Protein AF-A0A2V5XSV5-F1 (afdb_monomer)

Nearest PDB structures (foldseek):
  3u24-assembly1_A  TM=7.192E-01  e=2.918E-02  Shewanella oneidensis MR-1
  5w93-assembly2_B  TM=2.675E-01  e=6.798E-01  Mus musculus
  3t6g-assembly2_D  TM=2.927E-01  e=2.545E+00  Homo sapiens

Sequence (230 aa):
MADRQAGRLQIDGFGFGEGKVELDVNPLWKRDPNFYVAQTLTPVVEALTVPGPYDVARSREILTRIENIPSLLQQGAENLDRPPASFTAVAIQALGNIRPRLHQMAVALLKSTTLKEQELNSAIDRAADALEHFRQKLRDMLPSLSSETALGRDAYIFFLKNVALIPYSPEELLEMGRQEWNRAVAFEAFEKNRNKNVPPLKTADNIDDWIKDTAAKEAQIRNSSVSTTS

Structure (mmCIF, N/CA/C/O backbone):
data_AF-A0A2V5XSV5-F1
#
_entry.id   AF-A0A2V5XSV5-F1
#
loop_
_atom_site.group_PDB
_atom_site.id
_atom_site.type_symbol
_atom_site.label_atom_id
_atom_site.label_alt_id
_atom_site.label_comp_id
_atom_site.label_asym_id
_atom_site.label_entity_id
_atom_site.label_seq_id
_atom_site.pdbx_PDB_ins_code
_atom_site.Cartn_x
_atom_site.Cartn_y
_atom_site.Cartn_z
_atom_site.occupancy
_atom_site.B_iso_or_equiv
_atom_site.auth_seq_id
_atom_site.auth_comp_id
_atom_site.auth_asym_id
_atom_site.auth_atom_id
_atom_site.pdbx_PDB_model_num
ATOM 1 N N . MET A 1 1 ? -29.837 -9.459 -22.167 1.00 30.25 1 MET A N 1
ATOM 2 C CA . MET A 1 1 ? -28.568 -9.788 -22.847 1.00 30.25 1 MET A CA 1
ATOM 3 C C . MET A 1 1 ? -27.551 -8.719 -22.479 1.00 30.25 1 MET A C 1
ATOM 5 O O . MET A 1 1 ? -27.473 -7.701 -23.144 1.00 30.25 1 MET A O 1
ATOM 9 N N . ALA A 1 2 ? -26.869 -8.905 -21.356 1.00 29.75 2 ALA A N 1
ATOM 10 C CA . ALA A 1 2 ? -25.747 -8.084 -20.909 1.00 29.75 2 ALA A CA 1
ATOM 11 C C . ALA A 1 2 ? -24.907 -9.019 -20.034 1.00 29.75 2 ALA A C 1
ATOM 13 O O . ALA A 1 2 ? -24.998 -9.007 -18.812 1.00 29.75 2 ALA A O 1
ATOM 14 N N . ASP A 1 3 ? -24.260 -9.971 -20.703 1.00 29.34 3 ASP A N 1
ATOM 15 C CA . ASP A 1 3 ? -23.468 -11.027 -20.088 1.00 29.34 3 ASP A CA 1
ATOM 16 C C . ASP A 1 3 ? -21.998 -10.801 -20.457 1.00 29.34 3 ASP A C 1
ATOM 18 O O . ASP A 1 3 ? -21.668 -10.630 -21.629 1.00 29.34 3 ASP A O 1
ATOM 22 N N . ARG A 1 4 ? -21.161 -10.801 -19.416 1.00 35.31 4 ARG A N 1
ATOM 23 C CA . ARG A 1 4 ? -19.732 -11.133 -19.400 1.00 35.31 4 ARG A CA 1
ATOM 24 C C . ARG A 1 4 ? -18.804 -10.459 -20.417 1.00 35.31 4 ARG A C 1
ATOM 26 O O . ARG A 1 4 ? -18.491 -11.040 -21.446 1.00 35.31 4 ARG A O 1
ATOM 33 N N . GLN A 1 5 ?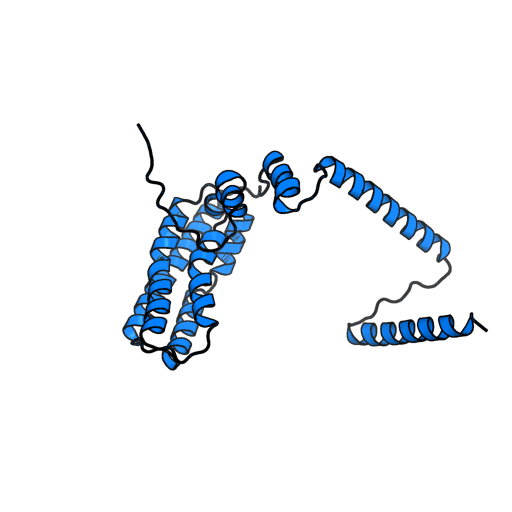 -18.176 -9.365 -19.979 1.00 28.94 5 GLN A N 1
ATOM 34 C CA . GLN A 1 5 ? -16.719 -9.165 -20.089 1.00 28.94 5 GLN A CA 1
ATOM 35 C C . GLN A 1 5 ? -16.207 -8.339 -18.893 1.00 28.94 5 GLN A C 1
ATOM 37 O O . GLN A 1 5 ? -15.681 -7.243 -19.043 1.00 28.94 5 GLN A O 1
ATOM 42 N N . ALA A 1 6 ? -16.369 -8.860 -17.674 1.00 34.12 6 ALA A N 1
ATOM 43 C CA . ALA A 1 6 ? -15.468 -8.471 -16.594 1.00 34.12 6 ALA A CA 1
ATOM 44 C C . ALA A 1 6 ? -14.133 -9.158 -16.901 1.00 34.12 6 ALA A C 1
ATOM 46 O O . ALA A 1 6 ? -14.036 -10.386 -16.826 1.00 34.12 6 ALA A O 1
ATOM 47 N N . GLY A 1 7 ? -13.154 -8.384 -17.371 1.00 30.09 7 GLY A N 1
ATOM 48 C CA . GLY A 1 7 ? -11.808 -8.874 -17.630 1.00 30.09 7 GLY A CA 1
ATOM 49 C C . GLY A 1 7 ? -11.287 -9.594 -16.392 1.00 30.09 7 GLY A C 1
ATOM 50 O O . GLY A 1 7 ? -11.278 -9.032 -15.299 1.00 30.09 7 GLY A O 1
ATOM 51 N N . ARG A 1 8 ? -10.902 -10.863 -16.558 1.00 32.75 8 ARG A N 1
ATOM 52 C CA . ARG A 1 8 ? -10.164 -11.627 -15.551 1.00 32.75 8 ARG A CA 1
ATOM 53 C C . ARG A 1 8 ? -8.846 -10.899 -15.283 1.00 32.75 8 ARG A C 1
ATOM 55 O O . ARG A 1 8 ? -7.856 -11.154 -15.959 1.00 32.75 8 ARG A O 1
ATOM 62 N N . LEU A 1 9 ? -8.834 -10.019 -14.288 1.00 38.34 9 LEU A N 1
ATOM 63 C CA . LEU A 1 9 ? -7.657 -9.850 -13.450 1.00 38.34 9 LEU A CA 1
ATOM 64 C C . LEU A 1 9 ? -7.463 -11.204 -12.779 1.00 38.34 9 LEU A C 1
ATOM 66 O O . LEU A 1 9 ? -8.271 -11.631 -11.954 1.00 38.34 9 LEU A O 1
ATOM 70 N N . GLN A 1 10 ? -6.470 -11.943 -13.250 1.00 31.84 10 GLN A N 1
ATOM 71 C CA . GLN A 1 10 ? -6.063 -13.170 -12.607 1.00 31.84 10 GLN A CA 1
ATOM 72 C C . GLN A 1 10 ? -5.401 -12.770 -11.285 1.00 31.84 10 GLN A C 1
ATOM 74 O O . GLN A 1 10 ? -4.264 -12.309 -11.258 1.00 31.84 10 GLN A O 1
ATOM 79 N N . ILE A 1 11 ? -6.187 -12.837 -10.209 1.00 45.00 11 ILE A N 1
ATOM 80 C CA . ILE A 1 11 ? -5.741 -12.617 -8.833 1.00 45.00 11 ILE A CA 1
ATOM 81 C C . ILE A 1 11 ? -4.974 -13.878 -8.423 1.00 45.00 11 ILE A C 1
ATOM 83 O O . ILE A 1 11 ? -5.513 -14.773 -7.775 1.00 45.00 11 ILE A O 1
ATOM 87 N N . ASP A 1 12 ? -3.738 -14.005 -8.899 1.00 34.91 12 ASP A N 1
ATOM 88 C CA . ASP A 1 12 ? -2.835 -15.068 -8.465 1.00 34.91 12 ASP A CA 1
ATOM 89 C C . ASP A 1 12 ? -2.301 -14.686 -7.076 1.00 34.91 12 ASP A C 1
ATOM 91 O O . ASP A 1 12 ? -1.407 -13.851 -6.961 1.00 34.91 12 ASP A O 1
ATOM 95 N N . GLY A 1 13 ? -2.870 -15.260 -6.007 1.00 34.06 13 GLY A N 1
ATOM 96 C CA . GLY A 1 13 ? -2.270 -15.116 -4.675 1.00 34.06 13 GLY A CA 1
ATOM 97 C C . GLY A 1 13 ? -3.044 -15.596 -3.445 1.00 34.06 13 GLY A C 1
ATOM 98 O O . GLY A 1 13 ? -2.394 -15.926 -2.460 1.00 34.06 13 GLY A O 1
ATOM 99 N N . PHE A 1 14 ? -4.378 -15.675 -3.449 1.00 38.84 14 PHE A N 1
ATOM 100 C CA . PHE A 1 14 ? -5.134 -15.854 -2.194 1.00 38.84 14 PHE A CA 1
ATOM 101 C C . PHE A 1 14 ? -6.141 -17.011 -2.261 1.00 38.84 14 PHE A C 1
ATOM 103 O O . PHE A 1 14 ? -6.715 -17.310 -3.310 1.00 38.84 14 PHE A O 1
ATOM 110 N N . GLY A 1 15 ? -6.274 -17.744 -1.153 1.00 34.78 15 GLY A N 1
ATOM 111 C CA . GLY A 1 15 ? -6.929 -19.050 -1.082 1.00 34.78 15 GLY A CA 1
ATOM 112 C C . GLY A 1 15 ? -8.403 -19.008 -1.492 1.00 34.78 15 GLY A C 1
ATOM 113 O O . GLY A 1 15 ? -9.072 -17.985 -1.390 1.00 34.78 15 GLY A O 1
ATOM 114 N N . PHE A 1 16 ? -8.949 -20.153 -1.917 1.00 36.59 16 PHE A N 1
ATOM 115 C CA . PHE A 1 16 ? -10.296 -20.308 -2.501 1.00 36.59 16 PHE A CA 1
ATOM 116 C C . PHE A 1 16 ? -11.485 -19.729 -1.686 1.00 36.59 16 PHE A C 1
ATOM 118 O O . PHE A 1 16 ? -12.593 -19.646 -2.218 1.00 36.59 16 PHE A O 1
ATOM 125 N N . GLY A 1 17 ? -11.289 -19.323 -0.425 1.00 43.62 17 GLY A N 1
ATOM 126 C CA . GLY A 1 17 ? -12.278 -18.606 0.391 1.00 43.62 17 GLY A CA 1
ATOM 127 C C . GLY A 1 17 ? -12.170 -17.073 0.343 1.00 43.62 17 GLY A C 1
ATOM 128 O O . GLY A 1 17 ? -13.196 -16.400 0.389 1.00 43.62 17 GLY A O 1
ATOM 129 N N . GLU A 1 18 ? -10.965 -16.518 0.198 1.00 49.12 18 GLU A N 1
ATOM 130 C CA . GLU A 1 18 ? -10.681 -15.073 0.273 1.00 49.12 18 GLU A CA 1
ATOM 131 C C . GLU A 1 18 ? -11.193 -14.319 -0.959 1.00 49.12 18 GLU A C 1
ATOM 133 O O . GLU A 1 18 ? -11.756 -13.232 -0.831 1.00 49.12 18 GLU A O 1
ATOM 138 N N . GLY A 1 19 ? -11.138 -14.949 -2.137 1.00 52.50 19 GLY A N 1
ATOM 139 C CA . GLY A 1 19 ? -11.605 -14.341 -3.386 1.00 52.50 19 GLY A CA 1
ATOM 140 C C . GLY A 1 19 ? -13.090 -13.952 -3.386 1.00 52.50 19 GLY A C 1
ATOM 141 O O . GLY A 1 19 ? -13.452 -12.947 -3.984 1.00 52.50 19 GLY A O 1
ATOM 142 N N . LYS A 1 20 ? -13.974 -14.677 -2.680 1.00 55.47 20 LYS A N 1
ATOM 143 C CA . LYS A 1 20 ? -15.387 -14.258 -2.534 1.00 55.47 20 LYS A CA 1
ATOM 144 C C . LYS A 1 20 ? -15.546 -13.073 -1.584 1.00 55.47 20 LYS A C 1
ATOM 146 O O . LYS A 1 20 ? -16.416 -12.232 -1.788 1.00 55.47 20 LYS A O 1
ATOM 151 N N . VAL A 1 21 ? -14.711 -12.997 -0.550 1.00 57.59 21 VAL A N 1
ATOM 152 C CA . VAL A 1 21 ? -14.755 -11.898 0.419 1.00 57.59 21 VAL A CA 1
ATOM 153 C C . VAL A 1 21 ? -14.316 -10.602 -0.248 1.00 57.59 21 VAL A C 1
ATOM 155 O O . VAL A 1 21 ? -15.031 -9.609 -0.160 1.00 57.59 21 VAL A O 1
ATOM 158 N N . GLU A 1 22 ? -13.191 -10.625 -0.959 1.00 59.12 22 GLU A N 1
ATOM 159 C CA . GLU A 1 22 ? -12.632 -9.447 -1.632 1.00 59.12 22 GLU A CA 1
ATOM 160 C C . GLU A 1 22 ? -13.438 -8.983 -2.847 1.00 59.12 22 GLU A C 1
ATOM 162 O O . GLU A 1 22 ? -13.349 -7.817 -3.229 1.00 59.12 22 GLU A O 1
ATOM 167 N N . LEU A 1 23 ? -14.219 -9.866 -3.474 1.00 66.12 23 LEU A N 1
ATOM 168 C CA . LEU A 1 23 ? -15.030 -9.503 -4.637 1.00 66.12 23 LEU A CA 1
ATOM 169 C C . LEU A 1 23 ? -16.445 -9.0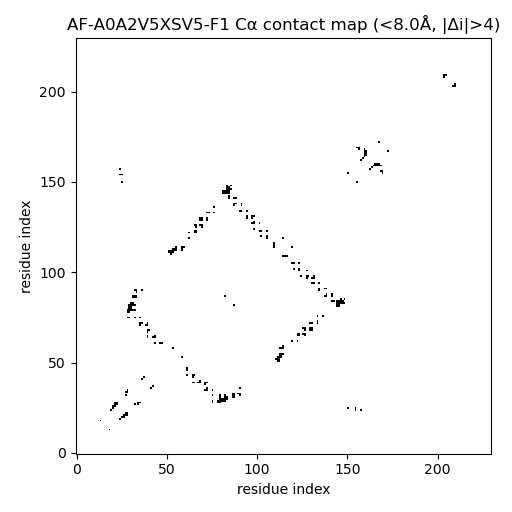59 -4.251 1.00 66.12 23 LEU A C 1
ATOM 171 O O . LEU A 1 23 ? -16.912 -8.052 -4.787 1.00 66.12 23 LEU A O 1
ATOM 175 N N . ASP A 1 24 ? -17.089 -9.753 -3.305 1.00 67.31 24 ASP A N 1
ATOM 176 C CA . ASP A 1 24 ? -18.529 -9.599 -3.053 1.00 67.31 24 ASP A CA 1
ATOM 177 C C . ASP A 1 24 ? -18.865 -8.948 -1.699 1.00 67.31 24 ASP A C 1
ATOM 179 O O . ASP A 1 24 ? -19.901 -8.294 -1.580 1.00 67.31 24 ASP A O 1
ATOM 183 N N . VAL A 1 25 ? -18.017 -9.100 -0.671 1.00 72.19 25 VAL A N 1
ATOM 184 C CA . VAL A 1 25 ? -18.317 -8.645 0.707 1.00 72.19 25 VAL A CA 1
ATOM 185 C C . VAL A 1 25 ? -17.565 -7.363 1.072 1.00 72.19 25 VAL A C 1
ATOM 187 O O . VAL A 1 25 ? -18.128 -6.453 1.678 1.00 72.19 25 VAL A O 1
ATOM 190 N N . ASN A 1 26 ? -16.295 -7.270 0.684 1.00 78.12 26 ASN A N 1
ATOM 191 C CA . ASN A 1 26 ? -15.446 -6.099 0.846 1.00 78.12 26 ASN A CA 1
ATOM 192 C C . ASN A 1 26 ? -14.702 -5.823 -0.471 1.00 78.12 26 ASN A C 1
ATOM 194 O O . ASN A 1 26 ? -13.558 -6.255 -0.614 1.00 78.12 26 ASN A O 1
ATOM 198 N N . PRO A 1 27 ? -15.329 -5.119 -1.433 1.00 85.06 27 PRO A N 1
ATOM 199 C CA . PRO A 1 27 ? -14.740 -4.855 -2.741 1.00 85.06 27 PRO A CA 1
ATOM 200 C C . PRO A 1 27 ? -13.610 -3.821 -2.646 1.00 85.06 27 PRO A C 1
ATOM 202 O O . PRO A 1 27 ? -13.779 -2.658 -3.025 1.00 85.06 27 PRO A O 1
ATOM 205 N N . LEU A 1 28 ? -12.442 -4.238 -2.143 1.00 86.38 28 LEU A N 1
ATOM 206 C CA . LEU A 1 28 ? -11.246 -3.396 -2.007 1.00 86.38 28 LEU A CA 1
ATOM 207 C C . LEU A 1 28 ? -10.846 -2.786 -3.353 1.00 86.38 28 LEU A C 1
ATOM 209 O O . LEU A 1 28 ? -10.525 -1.606 -3.428 1.00 86.38 28 LEU A O 1
ATOM 213 N N . TRP A 1 29 ? -10.998 -3.542 -4.438 1.00 90.31 29 TRP A N 1
ATOM 214 C CA . TRP A 1 29 ? -10.767 -3.075 -5.803 1.00 90.31 29 TRP A CA 1
ATOM 215 C C . TRP A 1 29 ? -11.660 -1.888 -6.224 1.00 90.31 29 TRP A C 1
ATOM 217 O O . TRP A 1 29 ? -11.303 -1.161 -7.147 1.00 90.31 29 TRP A O 1
ATOM 227 N N . LYS A 1 30 ? -12.802 -1.644 -5.566 1.00 93.00 30 LYS A N 1
ATOM 228 C CA . LYS A 1 30 ? -13.615 -0.428 -5.767 1.00 93.00 30 LYS A CA 1
ATOM 229 C C . LYS A 1 30 ? -13.348 0.653 -4.729 1.00 93.00 30 LYS A C 1
ATOM 231 O O . LYS A 1 30 ? -13.520 1.835 -5.015 1.00 93.00 30 LYS A O 1
ATOM 236 N N . ARG A 1 31 ? -13.020 0.254 -3.499 1.00 92.81 31 ARG A N 1
ATOM 237 C CA . ARG A 1 31 ? -13.076 1.134 -2.322 1.00 92.81 31 ARG A CA 1
ATOM 238 C C . ARG A 1 31 ? -11.717 1.564 -1.797 1.00 92.81 31 ARG A C 1
ATOM 240 O O . ARG A 1 31 ? -11.663 2.536 -1.054 1.00 92.81 31 ARG A O 1
ATOM 247 N N . ASP A 1 32 ? -10.642 0.874 -2.150 1.00 94.75 32 ASP A N 1
ATOM 248 C CA . ASP A 1 32 ? -9.312 1.143 -1.621 1.00 94.75 32 ASP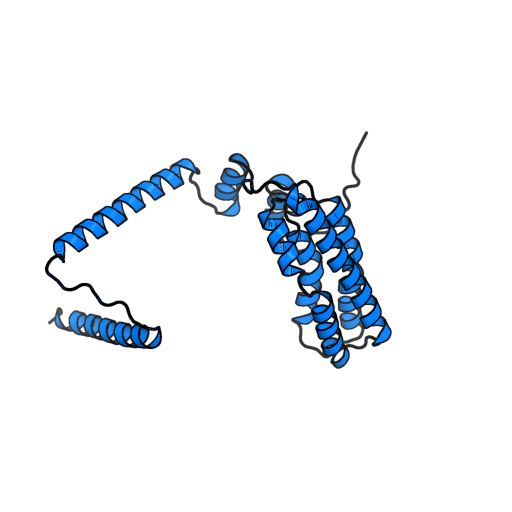 A CA 1
ATOM 249 C C . ASP A 1 32 ? -8.305 1.391 -2.754 1.00 94.75 32 ASP A C 1
ATOM 251 O O . ASP A 1 32 ? -7.855 0.454 -3.414 1.00 94.75 32 ASP A O 1
ATOM 255 N N . PRO A 1 33 ? -7.888 2.649 -2.980 1.00 96.75 33 PRO A N 1
ATOM 256 C CA . PRO A 1 33 ? -6.850 2.962 -3.955 1.00 96.75 33 PRO A CA 1
ATOM 257 C C . PRO A 1 33 ? -5.504 2.281 -3.670 1.00 96.75 33 PRO A C 1
ATOM 259 O O . PRO A 1 33 ? -4.730 2.067 -4.605 1.00 96.75 33 PRO A O 1
ATOM 262 N N . ASN A 1 34 ? -5.220 1.909 -2.414 1.00 95.62 34 ASN A N 1
ATOM 263 C CA . ASN A 1 34 ? -4.000 1.181 -2.057 1.00 95.62 34 ASN A CA 1
ATOM 264 C C . ASN A 1 34 ? -3.965 -0.216 -2.679 1.00 95.62 34 ASN A C 1
ATOM 266 O O . ASN A 1 34 ? -2.872 -0.720 -2.929 1.00 95.62 34 ASN A O 1
ATOM 270 N N . PHE A 1 35 ? -5.123 -0.801 -3.008 1.00 95.25 35 PHE A N 1
ATOM 271 C CA . PHE A 1 35 ? -5.192 -2.053 -3.756 1.00 95.25 35 PHE A CA 1
ATOM 272 C C . PHE A 1 35 ? -4.389 -1.946 -5.059 1.00 95.25 35 PHE A C 1
ATOM 274 O O . PHE A 1 35 ? -3.489 -2.744 -5.294 1.00 95.25 35 PHE A O 1
ATOM 281 N N . TYR A 1 36 ? -4.613 -0.905 -5.866 1.00 96.50 36 TYR A N 1
ATOM 282 C CA . TYR A 1 36 ? -3.903 -0.725 -7.141 1.00 96.50 36 TYR A CA 1
ATOM 283 C C . TYR A 1 36 ? -2.438 -0.316 -6.973 1.00 96.50 36 TYR A C 1
ATOM 285 O O . TYR A 1 36 ? -1.595 -0.686 -7.792 1.00 96.50 36 TYR A O 1
ATOM 293 N N . VAL A 1 37 ? -2.098 0.398 -5.896 1.00 96.31 37 VAL A N 1
ATOM 294 C CA . VAL A 1 37 ? -0.691 0.660 -5.546 1.00 96.31 37 VAL A CA 1
ATOM 295 C C . VAL A 1 37 ? 0.030 -0.654 -5.222 1.00 96.31 37 VAL A C 1
ATOM 297 O O . VAL A 1 37 ? 1.148 -0.873 -5.685 1.00 96.31 37 VAL A O 1
ATOM 300 N N . ALA A 1 38 ? -0.620 -1.565 -4.495 1.00 95.12 38 ALA A N 1
ATOM 301 C CA . ALA A 1 38 ? -0.070 -2.882 -4.191 1.00 95.12 38 ALA A CA 1
ATOM 302 C C . ALA A 1 38 ? 0.030 -3.763 -5.447 1.00 95.12 38 ALA A C 1
ATOM 304 O O . ALA A 1 38 ? 1.098 -4.303 -5.716 1.00 95.12 38 ALA A O 1
ATOM 305 N N . GLN A 1 39 ? -1.020 -3.834 -6.275 1.00 93.75 39 GLN A N 1
ATOM 306 C CA . GLN A 1 39 ? -1.014 -4.626 -7.517 1.00 93.75 39 GLN A CA 1
ATOM 307 C C . GLN A 1 39 ? 0.058 -4.176 -8.525 1.00 93.75 39 GLN A C 1
ATOM 309 O O . GLN A 1 39 ? 0.428 -4.938 -9.413 1.00 93.75 39 GLN A O 1
ATOM 314 N N . THR A 1 40 ? 0.574 -2.951 -8.401 1.00 96.44 40 THR A N 1
ATOM 315 C CA . THR A 1 40 ? 1.632 -2.424 -9.274 1.00 96.44 40 THR A CA 1
ATOM 316 C C . THR A 1 40 ? 3.026 -2.601 -8.687 1.00 96.44 40 THR A C 1
ATOM 318 O O . THR A 1 40 ? 3.910 -3.141 -9.350 1.00 96.44 40 THR A O 1
ATOM 321 N N . LEU A 1 41 ? 3.248 -2.157 -7.449 1.00 95.69 41 LEU A N 1
ATOM 322 C CA . LEU A 1 41 ? 4.590 -2.103 -6.866 1.00 95.69 41 LEU A CA 1
ATOM 323 C C . LEU A 1 41 ? 5.002 -3.406 -6.175 1.00 95.69 41 LEU A C 1
ATOM 325 O O . LEU A 1 41 ? 6.180 -3.760 -6.235 1.00 95.69 41 LEU A O 1
ATOM 329 N N . THR A 1 42 ? 4.069 -4.140 -5.560 1.00 95.38 42 THR A N 1
ATOM 330 C CA . THR A 1 42 ? 4.386 -5.394 -4.858 1.00 95.38 42 THR A CA 1
ATOM 331 C C . THR A 1 42 ? 5.000 -6.434 -5.796 1.00 95.38 42 THR A C 1
ATOM 333 O O . THR A 1 42 ? 6.074 -6.929 -5.460 1.00 95.38 42 THR A O 1
ATOM 336 N N . PRO A 1 43 ? 4.462 -6.692 -7.009 1.00 96.06 43 PRO A N 1
ATOM 337 C CA . PRO A 1 43 ? 5.100 -7.627 -7.933 1.00 96.06 43 PRO A CA 1
ATOM 338 C C . PRO A 1 43 ? 6.535 -7.231 -8.296 1.00 96.06 43 PRO A C 1
ATOM 340 O O . PRO A 1 43 ? 7.389 -8.103 -8.462 1.00 96.06 43 PRO A O 1
ATOM 343 N N . VAL A 1 44 ? 6.830 -5.934 -8.429 1.00 96.19 44 VAL A N 1
ATOM 344 C CA . VAL A 1 44 ? 8.197 -5.468 -8.708 1.00 96.19 44 VAL A CA 1
ATOM 345 C C . VAL A 1 44 ? 9.103 -5.740 -7.508 1.00 96.19 44 VAL A C 1
ATOM 347 O O . VAL A 1 44 ? 10.187 -6.288 -7.681 1.00 96.19 44 VAL A O 1
ATOM 350 N N . VAL A 1 45 ? 8.655 -5.415 -6.292 1.00 94.31 45 VAL A N 1
ATOM 351 C CA . VAL A 1 45 ? 9.418 -5.654 -5.056 1.00 94.31 45 VAL A CA 1
ATOM 352 C C . VAL A 1 45 ? 9.681 -7.143 -4.844 1.00 94.31 45 VAL A C 1
ATOM 354 O O . VAL A 1 45 ? 10.817 -7.521 -4.575 1.00 94.31 45 VAL A O 1
ATOM 357 N N . GLU A 1 46 ? 8.671 -7.993 -5.018 1.00 94.88 46 GLU A N 1
ATOM 358 C CA . GLU A 1 46 ? 8.798 -9.447 -4.895 1.00 94.88 46 GLU A CA 1
ATOM 359 C C . GLU A 1 46 ? 9.843 -10.011 -5.857 1.00 94.88 46 GLU A C 1
ATOM 361 O O . GLU A 1 46 ? 10.695 -10.797 -5.443 1.00 94.88 46 GLU A O 1
ATOM 366 N N . ALA A 1 47 ? 9.849 -9.557 -7.115 1.00 94.12 47 ALA A N 1
ATOM 367 C CA . ALA A 1 47 ? 10.844 -9.987 -8.097 1.00 94.12 47 ALA A CA 1
ATOM 368 C C . ALA A 1 47 ? 12.282 -9.604 -7.694 1.00 94.12 47 ALA A C 1
ATOM 370 O O . ALA A 1 47 ? 13.230 -10.291 -8.072 1.00 94.12 47 ALA A O 1
ATOM 371 N N . LEU A 1 48 ? 12.444 -8.543 -6.896 1.00 93.88 48 LEU A N 1
ATOM 372 C CA . LEU A 1 48 ? 13.730 -8.070 -6.378 1.00 93.88 48 LEU A CA 1
ATOM 373 C C . LEU A 1 48 ? 14.139 -8.716 -5.042 1.00 93.88 48 LEU A C 1
ATOM 375 O O . LEU A 1 48 ? 15.245 -8.459 -4.567 1.00 93.88 48 LEU A O 1
ATOM 379 N N . THR A 1 49 ? 13.290 -9.550 -4.427 1.00 93.00 49 THR A N 1
ATOM 380 C CA . THR A 1 49 ? 13.658 -10.293 -3.202 1.00 93.00 49 THR A CA 1
ATOM 381 C C . THR A 1 49 ? 14.639 -11.428 -3.476 1.00 93.00 49 THR A C 1
ATOM 383 O O . THR A 1 49 ? 15.396 -11.823 -2.588 1.00 93.00 49 THR A O 1
ATOM 386 N N . VAL A 1 50 ? 14.664 -11.943 -4.708 1.00 90.50 50 VAL A N 1
ATOM 387 C CA . VAL A 1 50 ? 15.664 -12.925 -5.120 1.00 90.50 50 VAL A CA 1
ATOM 388 C C . VAL A 1 50 ? 16.955 -12.178 -5.452 1.00 90.50 50 VAL A C 1
ATOM 390 O O . VAL A 1 50 ? 16.913 -11.275 -6.280 1.00 90.50 50 VAL A O 1
ATOM 393 N N . PRO A 1 51 ? 18.109 -12.516 -4.853 1.00 89.81 51 PRO A N 1
ATOM 394 C CA . PRO A 1 51 ? 19.341 -11.776 -5.097 1.00 89.81 51 PRO A CA 1
ATOM 395 C C . PRO A 1 51 ? 19.823 -11.943 -6.545 1.00 89.81 51 PRO A C 1
ATOM 397 O O . PRO A 1 51 ? 19.743 -13.030 -7.122 1.00 89.81 51 PRO A O 1
ATOM 400 N N . GLY A 1 52 ? 20.339 -10.854 -7.119 1.00 89.25 52 GLY A N 1
ATOM 401 C CA . GLY A 1 52 ? 21.026 -10.866 -8.411 1.00 89.25 52 GLY A CA 1
ATOM 402 C C . GLY A 1 52 ? 22.459 -11.427 -8.331 1.00 89.25 52 GLY A C 1
ATOM 403 O O . GLY A 1 52 ? 22.926 -11.789 -7.248 1.00 89.25 52 GLY A O 1
ATOM 404 N N . PRO A 1 53 ? 23.198 -11.455 -9.456 1.00 95.00 53 PRO A N 1
ATOM 405 C CA . PRO A 1 53 ? 22.816 -10.920 -10.764 1.00 95.00 53 PRO A CA 1
ATOM 406 C C . PRO A 1 53 ? 21.720 -11.744 -11.452 1.00 95.00 53 PRO A C 1
ATOM 408 O O . PRO A 1 53 ? 21.590 -12.948 -11.247 1.00 95.00 53 PRO A O 1
ATOM 411 N N . TYR A 1 54 ? 20.920 -11.068 -12.265 1.00 97.25 54 TYR A N 1
ATOM 412 C CA . TYR A 1 54 ? 19.787 -11.616 -12.992 1.00 97.25 54 TYR A CA 1
ATOM 413 C C . TYR A 1 54 ? 20.198 -12.035 -14.400 1.00 97.25 54 TYR A C 1
ATOM 415 O O . TYR A 1 54 ? 20.953 -11.334 -15.074 1.00 97.25 54 TYR A O 1
ATOM 423 N N . ASP A 1 55 ? 19.684 -13.180 -14.843 1.00 97.06 55 ASP A N 1
ATOM 424 C CA . ASP A 1 55 ? 19.780 -13.601 -16.235 1.00 97.06 55 ASP A CA 1
ATOM 425 C C . ASP A 1 55 ? 18.764 -12.857 -17.119 1.00 97.06 55 ASP A C 1
ATOM 427 O O . ASP A 1 55 ? 17.912 -12.102 -16.644 1.00 97.06 55 ASP A O 1
ATOM 431 N N . VAL A 1 56 ? 18.834 -13.098 -18.430 1.00 97.56 56 VAL A N 1
ATOM 432 C CA . VAL A 1 56 ? 17.965 -12.447 -19.422 1.00 97.56 56 VAL A CA 1
ATOM 433 C C . VAL A 1 56 ? 16.480 -12.681 -19.136 1.00 97.56 56 VAL A C 1
ATOM 435 O O . VAL A 1 56 ? 15.668 -11.776 -19.334 1.00 97.56 56 VAL A O 1
ATOM 438 N N . ALA A 1 57 ? 16.111 -13.880 -18.675 1.00 97.12 57 ALA A N 1
ATOM 439 C CA . ALA A 1 57 ? 14.719 -14.228 -18.423 1.00 97.12 57 ALA A CA 1
ATOM 440 C C . ALA A 1 57 ? 14.160 -13.419 -17.247 1.00 97.12 57 ALA A C 1
ATOM 442 O O . ALA A 1 57 ? 13.121 -12.771 -17.387 1.00 97.12 57 ALA A O 1
ATOM 443 N N . ARG A 1 58 ? 14.883 -13.376 -16.124 1.00 96.94 58 ARG A N 1
ATOM 444 C CA . ARG A 1 58 ? 14.463 -12.633 -14.932 1.00 96.94 58 ARG A CA 1
ATOM 445 C C . ARG A 1 58 ? 14.537 -11.121 -15.127 1.00 96.94 58 ARG A C 1
ATOM 447 O O . ARG A 1 58 ? 13.636 -10.403 -14.702 1.00 96.94 58 ARG A O 1
ATOM 454 N N . SER A 1 59 ? 15.557 -10.630 -15.827 1.00 97.94 59 SER A N 1
ATOM 455 C CA . SER A 1 59 ? 15.643 -9.227 -16.241 1.00 97.94 59 SER A CA 1
ATOM 456 C C . SER A 1 59 ? 14.417 -8.794 -17.048 1.00 97.94 59 SER A C 1
ATOM 458 O O . SER A 1 59 ? 13.841 -7.738 -16.783 1.00 97.94 59 SER A O 1
ATOM 460 N N . ARG A 1 60 ? 13.973 -9.630 -17.995 1.00 97.88 60 ARG A N 1
ATOM 461 C CA . ARG A 1 60 ? 12.771 -9.373 -18.794 1.00 97.88 60 ARG A CA 1
ATOM 462 C C . ARG A 1 60 ? 11.485 -9.469 -17.976 1.00 97.88 60 ARG A C 1
ATOM 464 O O . ARG A 1 60 ? 10.564 -8.690 -18.213 1.00 97.88 60 ARG A O 1
ATOM 471 N N . GLU A 1 61 ? 11.411 -10.390 -17.021 1.00 97.44 61 GLU A N 1
ATOM 472 C CA . GLU A 1 61 ? 10.271 -10.502 -16.107 1.00 97.44 61 GLU A CA 1
ATOM 473 C C . GLU A 1 61 ? 10.095 -9.225 -15.272 1.00 97.44 61 GLU A C 1
ATOM 475 O O . GLU A 1 61 ? 9.003 -8.658 -15.244 1.00 97.44 61 GLU A O 1
ATOM 480 N N . ILE A 1 62 ? 11.174 -8.725 -14.658 1.00 98.06 62 ILE A N 1
ATOM 481 C CA . ILE A 1 62 ? 11.158 -7.472 -13.887 1.00 98.06 62 ILE A CA 1
ATOM 482 C C . ILE A 1 62 ? 10.712 -6.304 -14.775 1.00 98.06 62 ILE A C 1
ATOM 484 O O . ILE A 1 62 ? 9.839 -5.533 -14.374 1.00 98.06 62 ILE A O 1
ATOM 488 N N . LEU A 1 63 ? 11.263 -6.196 -15.991 1.00 98.50 63 LEU A N 1
ATOM 489 C CA . LEU A 1 63 ? 10.857 -5.164 -16.948 1.00 98.50 63 LEU A CA 1
ATOM 490 C C . LEU A 1 63 ? 9.360 -5.254 -17.269 1.00 98.50 63 LEU A C 1
ATOM 492 O O . LEU A 1 63 ? 8.662 -4.251 -17.185 1.00 98.50 63 LEU A O 1
ATOM 496 N N . THR A 1 64 ? 8.854 -6.456 -17.548 1.00 98.31 64 THR A N 1
ATOM 497 C CA . THR A 1 64 ? 7.433 -6.685 -17.862 1.00 98.31 64 THR A CA 1
ATOM 498 C C . THR A 1 64 ? 6.528 -6.239 -16.710 1.00 98.31 64 THR A C 1
ATOM 500 O O . THR A 1 64 ? 5.505 -5.594 -16.936 1.00 98.31 64 THR A O 1
ATOM 503 N N . ARG A 1 65 ? 6.909 -6.525 -15.456 1.00 98.31 65 ARG A N 1
ATOM 504 C CA . ARG A 1 65 ? 6.160 -6.074 -14.271 1.00 98.31 65 ARG A CA 1
ATOM 505 C C . ARG A 1 65 ? 6.111 -4.542 -14.182 1.00 98.31 65 ARG A C 1
ATOM 507 O O . ARG A 1 65 ? 5.043 -3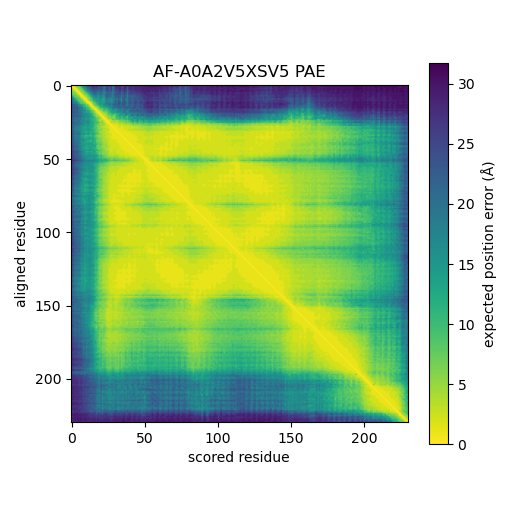.996 -13.923 1.00 98.31 65 ARG A O 1
ATOM 514 N N . ILE A 1 66 ? 7.224 -3.853 -14.456 1.00 98.62 66 ILE A N 1
ATOM 515 C CA . ILE A 1 66 ? 7.284 -2.378 -14.499 1.00 98.62 66 ILE A CA 1
ATOM 516 C C . ILE A 1 66 ? 6.410 -1.829 -15.637 1.00 98.62 66 ILE A C 1
ATOM 518 O O . ILE A 1 66 ? 5.649 -0.884 -15.438 1.00 98.62 66 ILE A O 1
ATOM 522 N N . GLU A 1 67 ? 6.480 -2.433 -16.822 1.00 98.38 67 GLU A N 1
ATOM 523 C CA . GLU A 1 67 ? 5.719 -1.999 -17.998 1.00 98.38 67 GLU A CA 1
ATOM 524 C C . GLU A 1 67 ? 4.206 -2.200 -17.858 1.00 98.38 67 GLU A C 1
ATOM 526 O O . GLU A 1 67 ? 3.439 -1.483 -18.499 1.00 98.38 67 GLU A O 1
ATOM 531 N N . ASN A 1 68 ? 3.761 -3.106 -16.984 1.00 97.94 68 ASN A N 1
ATOM 532 C CA . ASN A 1 68 ? 2.342 -3.316 -16.700 1.00 97.94 68 ASN A CA 1
ATOM 533 C C . ASN A 1 68 ? 1.730 -2.236 -15.791 1.00 97.94 68 ASN A C 1
ATOM 535 O O . ASN A 1 68 ? 0.506 -2.060 -15.811 1.00 97.94 68 ASN A O 1
ATOM 539 N N . ILE A 1 69 ? 2.550 -1.488 -15.034 1.00 98.62 69 ILE A N 1
ATOM 540 C CA . ILE A 1 69 ? 2.094 -0.488 -14.050 1.00 98.62 69 ILE A CA 1
ATOM 541 C C . ILE A 1 69 ? 1.069 0.498 -14.640 1.00 98.62 69 ILE A C 1
ATOM 543 O O . ILE A 1 69 ? 0.003 0.652 -14.039 1.00 98.62 69 ILE A O 1
ATOM 547 N N . PRO A 1 70 ? 1.304 1.132 -15.809 1.00 98.62 70 PRO A N 1
ATOM 548 C CA . PRO A 1 70 ? 0.356 2.095 -16.364 1.00 98.62 70 PRO A CA 1
ATOM 549 C C . PRO A 1 70 ? -1.033 1.508 -16.625 1.00 98.62 70 PRO A C 1
ATOM 551 O O . PRO A 1 70 ? -2.037 2.126 -16.279 1.00 98.62 70 PRO A O 1
ATOM 554 N N . SER A 1 71 ? -1.100 0.295 -17.182 1.00 97.69 71 SER A N 1
ATOM 555 C CA . SER A 1 71 ? -2.378 -0.343 -17.518 1.00 97.69 71 SER A CA 1
ATOM 556 C C . SER A 1 71 ? -3.195 -0.714 -16.274 1.00 97.69 71 SER A C 1
ATOM 558 O O . SER A 1 71 ? -4.415 -0.554 -16.264 1.00 97.69 71 SER A O 1
ATOM 560 N N . LEU A 1 72 ? -2.526 -1.145 -15.199 1.00 96.69 72 LEU A N 1
ATOM 561 C CA . LEU A 1 72 ? -3.165 -1.476 -13.925 1.00 96.69 72 LEU A CA 1
ATOM 562 C C . LEU A 1 72 ? -3.707 -0.229 -13.222 1.00 96.69 72 LEU A C 1
ATOM 564 O O . LEU A 1 72 ? -4.803 -0.262 -12.665 1.00 96.69 72 LEU A O 1
ATOM 568 N N . LEU A 1 73 ? -2.979 0.890 -13.272 1.00 98.00 73 LEU A N 1
ATOM 569 C CA . LEU A 1 73 ? -3.448 2.150 -12.690 1.00 98.00 73 LEU A CA 1
ATOM 570 C C . LEU A 1 73 ? -4.587 2.772 -13.488 1.00 98.00 73 LEU A C 1
ATOM 572 O O . LEU A 1 73 ? -5.471 3.380 -12.889 1.00 98.00 73 LEU A O 1
ATOM 576 N N . GLN A 1 74 ? -4.600 2.598 -14.811 1.00 96.44 74 GLN A N 1
ATOM 577 C CA . GLN A 1 74 ? -5.742 2.991 -15.629 1.00 96.44 74 GLN A CA 1
ATOM 578 C C . GLN A 1 74 ? -7.002 2.229 -15.198 1.00 96.44 74 GLN A C 1
ATOM 580 O O . GLN A 1 74 ? -8.013 2.854 -14.886 1.00 96.44 74 GLN A O 1
ATOM 585 N N . GLN A 1 75 ? -6.916 0.900 -15.087 1.00 93.94 75 GLN A N 1
ATOM 586 C CA . GLN A 1 75 ? -8.024 0.077 -14.590 1.00 93.94 75 GLN A CA 1
ATOM 587 C C . GLN A 1 75 ? -8.442 0.500 -13.180 1.00 93.94 75 GLN A C 1
ATOM 589 O O . GLN A 1 75 ? -9.627 0.647 -12.900 1.00 93.94 75 GLN A O 1
ATOM 594 N N . GLY A 1 76 ? -7.479 0.771 -12.297 1.00 94.25 76 GLY A N 1
ATOM 595 C CA . GLY A 1 76 ? -7.777 1.252 -10.953 1.00 94.25 76 GLY A CA 1
ATOM 596 C C . GLY A 1 76 ? -8.515 2.577 -10.937 1.00 94.25 76 GLY A C 1
ATOM 597 O O . GLY A 1 76 ? -9.498 2.743 -10.222 1.00 94.25 76 GLY A O 1
ATOM 598 N N . ALA A 1 77 ? -8.101 3.508 -11.787 1.00 94.31 77 ALA A N 1
ATOM 599 C CA . ALA A 1 77 ? -8.760 4.789 -11.934 1.00 94.31 77 ALA A CA 1
ATOM 600 C C . ALA A 1 77 ? -10.211 4.656 -12.440 1.00 94.31 77 ALA A C 1
ATOM 602 O O . ALA A 1 77 ? -11.017 5.533 -12.129 1.00 94.31 77 ALA A O 1
ATOM 603 N N . GLU A 1 78 ? -10.528 3.628 -13.226 1.00 95.12 78 GLU A N 1
ATOM 604 C CA . GLU A 1 78 ? -11.870 3.343 -13.759 1.00 95.12 78 GLU A CA 1
ATOM 605 C C . GLU A 1 78 ? -12.747 2.567 -12.763 1.00 95.12 78 GLU A C 1
ATOM 607 O O . GLU A 1 78 ? -13.951 2.797 -12.684 1.00 95.12 78 GLU A O 1
ATOM 612 N N . ASN A 1 79 ? -12.141 1.681 -11.975 1.00 94.69 79 ASN A N 1
ATOM 613 C CA . ASN A 1 79 ? -12.838 0.802 -11.040 1.00 94.69 79 ASN A CA 1
ATOM 614 C C . ASN A 1 79 ? -13.186 1.460 -9.699 1.00 94.69 79 ASN A C 1
ATOM 616 O O . ASN A 1 79 ? -14.121 1.013 -9.030 1.00 94.69 79 ASN A O 1
ATOM 620 N N . LEU A 1 80 ? -12.415 2.467 -9.273 1.00 95.31 80 LEU A N 1
ATOM 621 C CA . LEU A 1 80 ? -12.641 3.143 -7.998 1.00 95.31 80 LEU A CA 1
ATOM 622 C C . LEU A 1 80 ? -14.005 3.846 -7.980 1.00 95.31 80 LEU A C 1
ATOM 624 O O . LEU A 1 80 ? -14.274 4.739 -8.782 1.00 95.31 80 LEU A O 1
ATOM 628 N N . ASP A 1 81 ? -14.830 3.487 -7.000 1.00 92.81 81 ASP A N 1
ATOM 629 C CA . ASP A 1 81 ? -16.171 4.026 -6.797 1.00 92.81 81 ASP A CA 1
ATOM 630 C C . ASP A 1 81 ? -16.300 4.558 -5.367 1.00 92.81 81 ASP A C 1
ATOM 632 O O . ASP A 1 81 ? -16.450 3.803 -4.403 1.00 92.81 81 ASP A O 1
ATOM 636 N N . ARG A 1 82 ? -16.198 5.887 -5.244 1.00 89.38 82 ARG A N 1
ATOM 637 C CA . ARG A 1 82 ? -16.329 6.648 -3.987 1.00 89.38 82 ARG A CA 1
ATOM 638 C C . ARG A 1 82 ? -15.539 6.026 -2.818 1.00 89.38 82 ARG A C 1
ATOM 640 O O . ARG A 1 82 ? -16.136 5.705 -1.784 1.00 89.38 82 ARG A O 1
ATOM 647 N N . PRO A 1 83 ? -14.208 5.862 -2.952 1.00 94.62 83 PRO A N 1
ATOM 648 C CA . PRO A 1 83 ? -13.381 5.313 -1.882 1.00 94.62 83 PRO A CA 1
ATOM 649 C C . PRO A 1 83 ? -13.457 6.179 -0.608 1.00 94.62 83 PRO A C 1
ATOM 651 O O . PRO A 1 83 ? -13.630 7.397 -0.714 1.00 94.62 83 PRO A O 1
ATOM 654 N N . PRO A 1 84 ? -13.320 5.610 0.604 1.00 95.75 84 PRO A N 1
ATOM 655 C CA . PRO A 1 84 ? -13.234 6.403 1.826 1.00 95.75 84 PRO A CA 1
ATOM 656 C C . PRO A 1 84 ? -12.045 7.371 1.802 1.00 95.75 84 PRO A C 1
ATOM 658 O O . PRO A 1 84 ? -10.943 7.026 1.369 1.00 95.75 84 PRO A O 1
ATOM 661 N N . ALA A 1 85 ? -12.247 8.582 2.325 1.00 96.75 85 ALA A N 1
ATOM 662 C CA . ALA A 1 85 ? -11.248 9.649 2.324 1.00 96.75 85 ALA A CA 1
ATOM 663 C C . ALA A 1 85 ? -9.941 9.241 3.024 1.00 96.75 85 ALA A C 1
ATOM 665 O O . ALA A 1 85 ? -8.859 9.617 2.575 1.00 96.75 85 ALA A O 1
ATOM 666 N N . SER A 1 86 ? -10.023 8.441 4.092 1.00 96.12 86 SER A N 1
ATOM 667 C CA . SER A 1 86 ? -8.857 7.945 4.833 1.00 96.12 86 SER A CA 1
ATOM 668 C C . SER A 1 86 ? -7.969 7.029 3.985 1.00 96.12 86 SER A C 1
ATOM 670 O O . SER A 1 86 ? -6.754 7.213 3.964 1.00 96.12 86 SER A O 1
ATOM 672 N N . PHE A 1 87 ? -8.552 6.091 3.233 1.00 95.75 87 PHE A N 1
ATOM 673 C CA . PHE A 1 87 ? -7.800 5.173 2.367 1.00 95.75 87 PHE A CA 1
ATOM 674 C C . PHE A 1 87 ? -7.149 5.925 1.207 1.00 95.75 87 PHE A C 1
ATOM 676 O O . PHE A 1 87 ? -5.960 5.747 0.926 1.00 95.75 87 PHE A O 1
ATOM 683 N N . THR A 1 88 ? -7.897 6.848 0.599 1.00 97.69 88 THR A N 1
ATOM 684 C CA . THR A 1 88 ? -7.393 7.743 -0.447 1.00 97.69 88 THR A CA 1
ATOM 685 C C . THR A 1 88 ? -6.235 8.607 0.053 1.00 97.69 88 THR A C 1
ATOM 687 O O . THR A 1 88 ? -5.222 8.732 -0.635 1.00 97.69 88 THR A O 1
ATOM 690 N N . ALA A 1 89 ? -6.332 9.167 1.263 1.00 97.94 89 ALA A N 1
ATOM 691 C CA . ALA A 1 89 ? -5.265 9.970 1.856 1.00 97.94 89 ALA A CA 1
ATOM 692 C C . ALA A 1 89 ? -3.973 9.161 2.067 1.00 97.94 89 ALA A C 1
ATOM 694 O O . ALA A 1 89 ? -2.891 9.640 1.717 1.00 97.94 89 ALA A O 1
ATOM 695 N N . VAL A 1 90 ? -4.083 7.923 2.564 1.00 97.50 90 VAL A N 1
ATOM 696 C CA . VAL A 1 90 ? -2.934 7.015 2.729 1.00 97.50 90 VAL A CA 1
ATOM 697 C C . VAL A 1 90 ? -2.279 6.709 1.381 1.00 97.50 90 VAL A C 1
ATOM 699 O O . VAL A 1 90 ? -1.061 6.840 1.260 1.00 97.50 90 VAL A O 1
ATOM 702 N N . ALA A 1 91 ? -3.062 6.411 0.340 1.00 97.75 91 ALA A N 1
ATOM 703 C CA . ALA A 1 91 ? -2.526 6.155 -0.998 1.00 97.75 91 ALA A CA 1
ATOM 704 C C . ALA A 1 91 ? -1.799 7.385 -1.577 1.00 97.75 91 ALA A C 1
ATOM 706 O O . ALA A 1 91 ? -0.697 7.275 -2.121 1.00 97.75 91 ALA A O 1
ATOM 707 N N . ILE A 1 92 ? -2.360 8.590 -1.404 1.00 98.50 92 ILE A N 1
ATOM 708 C CA . ILE A 1 92 ? -1.716 9.848 -1.823 1.00 98.50 92 ILE A CA 1
ATOM 709 C C . ILE A 1 92 ? -0.378 10.060 -1.105 1.00 98.50 92 ILE A C 1
ATOM 711 O O . ILE A 1 92 ? 0.573 10.575 -1.710 1.00 98.50 92 ILE A O 1
ATOM 715 N N . GLN A 1 93 ? -0.304 9.713 0.182 1.00 98.00 93 GLN A N 1
ATOM 716 C CA . GLN A 1 93 ? 0.924 9.805 0.967 1.00 98.00 93 GLN A CA 1
ATOM 717 C C . GLN A 1 93 ? 1.954 8.764 0.514 1.00 98.00 93 GLN A C 1
ATOM 719 O O . GLN A 1 93 ? 3.115 9.121 0.311 1.00 98.00 93 GLN A O 1
ATOM 724 N N . ALA A 1 94 ? 1.533 7.514 0.299 1.00 95.56 94 ALA A N 1
ATOM 725 C CA . ALA A 1 94 ? 2.390 6.417 -0.150 1.00 95.56 94 ALA A CA 1
ATOM 726 C C . ALA A 1 94 ? 3.060 6.714 -1.503 1.00 95.56 94 ALA A C 1
ATOM 728 O O . ALA A 1 94 ? 4.247 6.445 -1.682 1.00 95.56 94 ALA A O 1
ATOM 729 N N . LEU A 1 95 ? 2.332 7.362 -2.419 1.00 98.06 95 LEU A N 1
ATOM 730 C CA . LEU A 1 95 ? 2.831 7.804 -3.729 1.00 98.06 95 LEU A CA 1
ATOM 731 C C . LEU A 1 95 ? 3.664 9.104 -3.668 1.00 98.06 95 LEU A C 1
ATOM 733 O O . LEU A 1 95 ? 4.059 9.665 -4.693 1.00 98.06 95 LEU A O 1
ATOM 737 N N . GLY A 1 96 ? 3.946 9.619 -2.468 1.00 96.88 96 GLY A N 1
ATOM 738 C CA . GLY A 1 96 ? 4.872 10.725 -2.247 1.00 96.88 96 GLY A CA 1
ATOM 739 C C . GLY A 1 96 ? 6.286 10.419 -2.735 1.00 96.88 96 GLY A C 1
ATOM 740 O O . GLY A 1 96 ? 6.886 9.431 -2.322 1.00 96.88 96 GLY A O 1
ATOM 741 N N . ASN A 1 97 ? 6.841 11.306 -3.571 1.00 96.38 97 ASN A N 1
ATOM 742 C CA . ASN A 1 97 ? 8.200 11.199 -4.118 1.00 96.38 97 ASN A CA 1
ATOM 743 C C . ASN A 1 97 ? 8.466 9.865 -4.842 1.00 96.38 97 ASN A C 1
ATOM 745 O O . ASN A 1 97 ? 9.575 9.332 -4.776 1.00 96.38 97 ASN A O 1
ATOM 749 N N . ILE A 1 98 ? 7.455 9.314 -5.523 1.00 97.56 98 ILE A N 1
ATOM 750 C CA . ILE A 1 98 ? 7.550 7.997 -6.159 1.00 97.56 98 ILE A CA 1
ATOM 751 C C . ILE A 1 98 ? 8.560 7.961 -7.314 1.00 97.56 98 ILE A C 1
ATOM 753 O O . ILE A 1 98 ? 9.363 7.034 -7.379 1.00 97.56 98 ILE A O 1
ATOM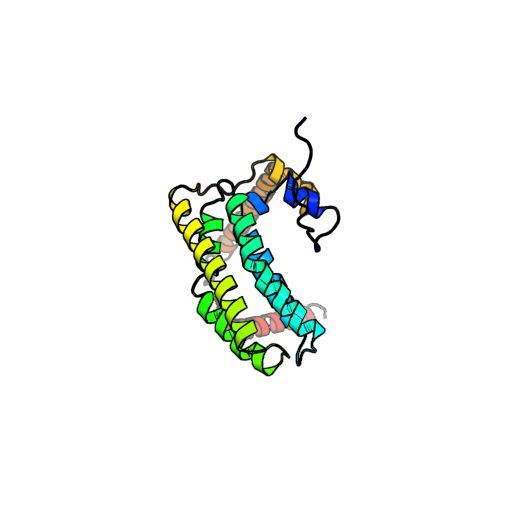 757 N N . ARG A 1 99 ? 8.610 8.997 -8.162 1.00 98.44 99 ARG A N 1
ATOM 758 C CA . ARG A 1 99 ? 9.547 9.062 -9.293 1.00 98.44 99 ARG A CA 1
ATOM 759 C C . ARG A 1 99 ? 11.016 8.955 -8.864 1.00 98.44 99 ARG A C 1
ATOM 761 O O . ARG A 1 99 ? 11.679 8.026 -9.323 1.00 98.44 99 ARG A O 1
ATOM 768 N N . PRO A 1 100 ? 11.542 9.803 -7.954 1.00 98.31 100 PRO A N 1
ATOM 769 C CA . PRO A 1 100 ? 12.917 9.650 -7.476 1.00 98.31 100 PRO A CA 1
ATOM 770 C C . PRO A 1 100 ? 13.226 8.255 -6.915 1.00 98.31 100 PRO A C 1
ATOM 772 O O . PRO A 1 100 ? 14.310 7.730 -7.157 1.00 98.31 100 PRO A O 1
ATOM 775 N N . ARG A 1 101 ? 12.274 7.628 -6.208 1.00 97.44 101 ARG A N 1
ATOM 776 C CA . ARG A 1 101 ? 12.446 6.271 -5.661 1.00 97.44 101 ARG A CA 1
ATOM 777 C C . ARG A 1 101 ? 12.551 5.215 -6.762 1.00 97.44 101 ARG A C 1
ATOM 779 O O . ARG A 1 101 ? 13.418 4.348 -6.679 1.00 97.44 101 ARG A O 1
ATOM 786 N N . LEU A 1 102 ? 11.723 5.304 -7.804 1.00 98.06 102 LEU A N 1
ATOM 787 C CA . LEU A 1 102 ? 11.791 4.392 -8.948 1.00 98.06 102 LEU A CA 1
ATOM 788 C C . LEU A 1 102 ? 13.103 4.546 -9.726 1.00 98.06 102 LEU A C 1
ATOM 790 O O . LEU A 1 102 ? 13.720 3.541 -10.071 1.00 98.06 102 LEU A O 1
ATOM 794 N N . HIS A 1 103 ? 13.591 5.772 -9.933 1.00 98.31 103 HIS A N 1
ATOM 795 C CA . HIS A 1 103 ? 14.906 5.969 -10.553 1.00 98.31 103 HIS A CA 1
ATOM 796 C C . HIS A 1 103 ? 16.049 5.450 -9.677 1.00 98.31 103 HIS A C 1
ATOM 798 O O . HIS A 1 103 ? 16.982 4.841 -10.194 1.00 98.31 103 HIS A O 1
ATOM 804 N N . GLN A 1 104 ? 15.983 5.629 -8.354 1.00 97.81 104 GLN A N 1
ATOM 805 C CA . GLN A 1 104 ? 16.983 5.065 -7.444 1.00 97.81 104 GLN A CA 1
ATOM 806 C C . GLN A 1 104 ? 17.023 3.532 -7.535 1.00 97.81 104 GLN A C 1
ATOM 808 O O . GLN A 1 104 ? 18.105 2.943 -7.589 1.00 97.81 104 GLN A O 1
ATOM 813 N N . MET A 1 105 ? 15.852 2.891 -7.602 1.00 96.62 105 MET A N 1
ATOM 814 C CA . MET A 1 105 ? 15.738 1.455 -7.856 1.00 96.62 105 MET A CA 1
ATOM 815 C C . MET A 1 105 ? 16.352 1.082 -9.211 1.00 96.62 105 MET A C 1
ATOM 817 O O . MET A 1 105 ? 17.136 0.138 -9.272 1.00 96.62 105 MET A O 1
ATOM 821 N N . ALA A 1 106 ? 16.057 1.830 -10.278 1.00 97.81 106 ALA A N 1
ATOM 822 C CA . ALA A 1 106 ? 16.596 1.582 -11.614 1.00 97.81 106 ALA A CA 1
ATOM 823 C C . ALA A 1 106 ? 18.133 1.629 -11.637 1.00 97.81 106 ALA A C 1
ATOM 825 O O . ALA A 1 106 ? 18.774 0.708 -12.138 1.00 97.81 106 ALA A O 1
ATOM 826 N N . VAL A 1 107 ? 18.733 2.644 -11.004 1.00 97.69 107 VAL A N 1
ATOM 827 C CA . VAL A 1 107 ? 20.195 2.789 -10.873 1.00 97.69 107 VAL A CA 1
ATOM 828 C C . VAL A 1 107 ? 20.825 1.598 -10.148 1.00 97.69 107 VAL A C 1
ATOM 830 O O . VAL A 1 107 ? 21.900 1.133 -10.532 1.00 97.69 107 VAL A O 1
ATOM 833 N N . ALA A 1 108 ? 20.181 1.088 -9.095 1.00 95.88 108 ALA A N 1
ATOM 834 C CA . ALA A 1 108 ? 20.651 -0.110 -8.403 1.00 95.88 108 ALA A CA 1
ATOM 835 C C . ALA A 1 108 ? 20.494 -1.366 -9.276 1.00 95.88 108 ALA A C 1
ATOM 837 O O . ALA A 1 108 ? 21.429 -2.162 -9.381 1.00 95.88 108 ALA A O 1
ATOM 838 N N . LEU A 1 109 ? 19.346 -1.510 -9.944 1.00 96.31 109 LEU A N 1
ATOM 839 C CA . LEU A 1 109 ? 19.017 -2.656 -10.784 1.00 96.31 109 LEU A CA 1
ATOM 840 C C . LEU A 1 109 ? 19.984 -2.797 -11.968 1.00 96.31 109 LEU A C 1
ATOM 842 O O . LEU A 1 109 ? 20.416 -3.916 -12.243 1.00 96.31 109 LEU A O 1
ATOM 846 N N . LEU A 1 110 ? 20.411 -1.689 -12.593 1.00 97.25 110 LEU A N 1
ATOM 847 C CA . LEU A 1 110 ? 21.366 -1.678 -13.717 1.00 97.25 110 LEU A CA 1
ATOM 848 C C . LEU A 1 110 ? 22.688 -2.397 -13.425 1.00 97.25 110 LEU A C 1
ATOM 850 O O . LEU A 1 110 ? 23.314 -2.923 -14.338 1.00 97.25 110 LEU A O 1
ATOM 854 N N . LYS A 1 111 ? 23.100 -2.478 -12.157 1.00 96.06 111 LYS A N 1
ATOM 855 C CA . LYS A 1 111 ? 24.335 -3.169 -11.745 1.00 96.06 111 LYS A CA 1
ATOM 856 C C . LYS A 1 111 ? 24.212 -4.693 -11.742 1.00 96.06 111 LYS A C 1
ATOM 858 O O . LYS A 1 111 ? 25.209 -5.387 -11.578 1.00 96.06 111 LYS A O 1
ATOM 863 N N . SER A 1 112 ? 22.990 -5.206 -11.844 1.00 96.00 112 SER A N 1
ATOM 864 C CA . SER A 1 112 ? 22.663 -6.611 -11.590 1.00 96.00 112 SER A CA 1
ATOM 865 C C . SER A 1 112 ? 21.751 -7.222 -12.650 1.00 96.00 112 SER A C 1
ATOM 867 O O . SER A 1 112 ? 21.341 -8.361 -12.494 1.00 96.00 112 SER A O 1
ATOM 869 N N . THR A 1 113 ? 21.426 -6.495 -13.717 1.00 97.44 113 THR A N 1
ATOM 870 C CA . THR A 1 113 ? 20.459 -6.898 -14.746 1.00 97.44 113 THR A CA 1
ATOM 871 C C . THR A 1 113 ? 21.112 -6.922 -16.127 1.00 97.44 113 THR A C 1
ATOM 873 O O . THR A 1 113 ? 22.098 -6.226 -16.359 1.00 97.44 113 THR A O 1
ATOM 876 N N . THR A 1 114 ? 20.543 -7.672 -17.072 1.00 97.81 114 THR A N 1
ATOM 877 C CA . THR A 1 114 ? 20.968 -7.656 -18.482 1.00 97.81 114 THR A CA 1
ATOM 878 C C . THR A 1 114 ? 20.263 -6.579 -19.319 1.00 97.81 114 THR A C 1
ATOM 880 O O . THR A 1 114 ? 20.487 -6.506 -20.527 1.00 97.81 114 THR A O 1
ATOM 883 N N . LEU A 1 115 ? 19.360 -5.793 -18.719 1.00 97.56 115 LEU A N 1
ATOM 884 C CA . LEU A 1 115 ? 18.617 -4.728 -19.402 1.00 97.56 115 LEU A CA 1
ATOM 885 C C . LEU A 1 115 ? 19.536 -3.581 -19.819 1.00 97.56 115 LEU A C 1
ATOM 887 O O . LEU A 1 115 ? 20.482 -3.228 -19.112 1.00 97.56 115 LEU A O 1
ATOM 891 N N . LYS A 1 116 ? 19.207 -2.940 -20.941 1.00 97.75 116 LYS A N 1
ATOM 892 C CA . LYS A 1 116 ? 19.888 -1.708 -21.352 1.00 97.75 116 LYS A CA 1
ATOM 893 C C . LYS A 1 116 ? 19.387 -0.533 -20.517 1.00 97.75 116 LYS A C 1
ATOM 895 O O . LYS A 1 116 ? 18.195 -0.426 -20.241 1.00 97.75 116 LYS A O 1
ATOM 900 N N . GLU A 1 117 ? 20.282 0.400 -20.197 1.00 97.69 117 GLU A N 1
ATOM 901 C CA . GLU A 1 117 ? 19.949 1.603 -19.421 1.00 97.69 117 GLU A CA 1
ATOM 902 C C . GLU A 1 117 ? 18.775 2.386 -20.016 1.00 97.69 117 GLU A C 1
ATOM 904 O O . GLU A 1 117 ? 17.817 2.698 -19.314 1.00 97.69 117 GLU A O 1
ATOM 909 N N . GLN A 1 118 ? 18.804 2.634 -21.326 1.00 97.88 118 GLN A N 1
ATOM 910 C CA . GLN A 1 118 ? 17.740 3.364 -22.013 1.00 97.88 118 GLN A CA 1
ATOM 911 C C . GLN A 1 118 ? 16.381 2.648 -21.937 1.00 97.88 118 GLN A C 1
ATOM 913 O O . GLN A 1 118 ? 15.352 3.304 -21.786 1.00 97.88 118 GLN A O 1
ATOM 918 N N . GLU A 1 119 ? 16.373 1.317 -22.037 1.00 97.81 119 GLU A N 1
ATOM 919 C CA . GLU A 1 119 ? 15.161 0.492 -21.982 1.00 97.81 119 GLU A CA 1
ATOM 920 C C . GLU A 1 119 ? 14.528 0.554 -20.588 1.00 97.81 119 GLU A C 1
ATOM 922 O O . GLU A 1 119 ? 13.354 0.904 -20.458 1.00 97.81 119 GLU A O 1
ATOM 927 N N . LEU A 1 120 ? 15.329 0.308 -19.546 1.00 98.38 120 LEU A N 1
ATOM 928 C CA . LEU A 1 120 ? 14.859 0.350 -18.165 1.00 98.38 120 LEU A CA 1
ATOM 929 C C . LEU A 1 120 ? 14.404 1.758 -17.763 1.00 98.38 120 LEU A C 1
ATOM 931 O O . LEU A 1 120 ? 13.312 1.904 -17.219 1.00 98.38 120 LEU A O 1
ATOM 935 N N . ASN A 1 121 ? 15.193 2.795 -18.059 1.00 98.44 121 ASN A N 1
ATOM 936 C CA . ASN A 1 121 ? 14.836 4.171 -17.704 1.00 98.44 121 ASN A CA 1
ATOM 937 C C . ASN A 1 121 ? 13.538 4.613 -18.394 1.00 98.44 121 ASN A C 1
ATOM 939 O O . ASN A 1 121 ? 12.673 5.185 -17.740 1.00 98.44 121 ASN A O 1
ATOM 943 N N . SER A 1 122 ? 13.338 4.252 -19.667 1.00 98.50 122 SER A N 1
ATOM 944 C CA . SER A 1 122 ? 12.094 4.576 -20.380 1.00 98.50 122 SER A CA 1
ATOM 945 C C . SER A 1 122 ? 10.865 3.896 -19.763 1.00 98.50 122 SER A C 1
ATOM 947 O O . SER A 1 122 ? 9.788 4.490 -19.721 1.00 98.50 122 SER A O 1
ATOM 949 N N . ALA A 1 123 ? 10.989 2.645 -19.304 1.00 98.62 123 ALA A N 1
ATOM 950 C CA . ALA A 1 123 ? 9.900 1.950 -18.614 1.00 98.62 123 ALA A CA 1
ATOM 951 C C . ALA A 1 123 ? 9.608 2.570 -17.238 1.00 98.62 123 ALA A C 1
ATOM 953 O O . ALA A 1 123 ? 8.446 2.736 -16.865 1.00 98.62 123 ALA A O 1
ATOM 954 N N . ILE A 1 124 ? 10.658 2.966 -16.517 1.00 98.69 124 ILE A N 1
ATOM 955 C CA . ILE A 1 124 ? 10.564 3.646 -15.223 1.00 98.69 124 ILE A CA 1
ATOM 956 C C . ILE A 1 124 ? 9.879 5.006 -15.353 1.00 98.69 124 ILE A C 1
ATOM 958 O O . ILE A 1 124 ? 9.006 5.303 -14.541 1.00 98.69 124 ILE A O 1
ATOM 962 N N . ASP A 1 125 ? 10.200 5.790 -16.384 1.00 98.81 125 ASP A N 1
ATOM 963 C CA . ASP A 1 125 ? 9.550 7.077 -16.642 1.00 98.81 125 ASP A CA 1
ATOM 964 C C . ASP A 1 125 ? 8.046 6.911 -16.883 1.00 98.81 125 ASP A C 1
ATOM 966 O O . ASP A 1 125 ? 7.246 7.590 -16.240 1.00 98.81 125 ASP A O 1
ATOM 970 N N . ARG A 1 126 ? 7.646 5.940 -17.719 1.00 98.81 126 ARG A N 1
ATOM 971 C CA . ARG A 1 126 ? 6.223 5.633 -17.963 1.00 98.81 126 ARG A CA 1
ATOM 972 C C . ARG A 1 126 ? 5.497 5.183 -16.695 1.00 98.81 126 ARG A C 1
ATOM 974 O O . ARG A 1 126 ? 4.365 5.598 -16.451 1.00 98.81 126 ARG A O 1
ATOM 981 N N . ALA A 1 127 ? 6.126 4.327 -15.890 1.00 98.81 127 ALA A N 1
ATOM 982 C CA . ALA A 1 127 ? 5.564 3.885 -14.617 1.00 98.81 127 ALA A CA 1
ATOM 983 C C . ALA A 1 127 ? 5.416 5.055 -13.630 1.00 98.81 127 ALA A C 1
ATOM 985 O O . ALA A 1 127 ? 4.378 5.188 -12.980 1.00 98.81 127 ALA A O 1
ATOM 986 N N . ALA A 1 128 ? 6.426 5.923 -13.545 1.00 98.75 128 ALA A N 1
ATOM 987 C CA . ALA A 1 128 ? 6.411 7.111 -12.704 1.00 98.75 128 ALA A CA 1
ATOM 988 C C . ALA A 1 128 ? 5.315 8.101 -13.127 1.00 98.75 128 ALA A C 1
ATOM 990 O O . ALA A 1 128 ? 4.557 8.546 -12.266 1.00 98.75 128 ALA A O 1
ATOM 991 N N . ASP A 1 129 ? 5.177 8.378 -14.430 1.00 98.81 129 ASP A N 1
ATOM 992 C CA . ASP A 1 129 ? 4.107 9.218 -14.983 1.00 98.81 129 ASP A CA 1
ATOM 993 C C . ASP A 1 129 ? 2.728 8.688 -14.574 1.00 98.81 129 ASP A C 1
ATOM 995 O O . ASP A 1 129 ? 1.884 9.437 -14.080 1.00 98.81 129 ASP A O 1
ATOM 999 N N . ALA A 1 130 ? 2.504 7.380 -14.726 1.00 98.75 130 ALA A N 1
ATOM 1000 C CA . ALA A 1 130 ? 1.231 6.758 -14.386 1.00 98.75 130 ALA A CA 1
ATOM 1001 C C . ALA A 1 130 ? 0.926 6.822 -12.878 1.00 98.75 130 ALA A C 1
ATOM 1003 O O . ALA A 1 130 ? -0.199 7.145 -12.492 1.00 98.75 130 ALA A O 1
ATOM 1004 N N . LEU A 1 131 ? 1.918 6.563 -12.018 1.00 98.75 131 LEU A N 1
ATOM 1005 C CA . LEU A 1 131 ? 1.776 6.641 -10.557 1.00 98.75 131 LEU A CA 1
ATOM 1006 C C . LEU A 1 131 ? 1.520 8.077 -10.080 1.00 98.75 131 LEU A C 1
ATOM 1008 O O . LEU A 1 131 ? 0.691 8.297 -9.194 1.00 98.75 131 LEU A O 1
ATOM 1012 N N . GLU A 1 132 ? 2.191 9.065 -10.672 1.00 98.69 132 GLU A N 1
ATOM 1013 C CA . GLU A 1 132 ? 1.973 10.484 -10.376 1.00 98.69 132 GLU A CA 1
ATOM 1014 C C . GLU A 1 132 ? 0.602 10.963 -10.863 1.00 98.69 132 GLU A C 1
ATOM 1016 O O . GLU A 1 132 ? -0.101 11.656 -10.122 1.00 98.69 132 GLU A O 1
ATOM 1021 N N . HIS A 1 133 ? 0.178 10.543 -12.056 1.00 98.50 133 HIS A N 1
ATOM 1022 C CA . HIS A 1 133 ? -1.150 10.846 -12.579 1.00 98.50 133 HIS A CA 1
ATOM 1023 C C . HIS A 1 133 ? -2.254 10.229 -11.712 1.00 98.50 133 HIS A C 1
ATOM 1025 O O . HIS A 1 133 ? -3.206 10.914 -11.333 1.00 98.50 133 HIS A O 1
ATOM 1031 N N . PHE A 1 134 ? -2.104 8.958 -11.325 1.00 98.56 134 PHE A N 1
ATOM 1032 C CA . PHE A 1 134 ? -3.033 8.291 -10.417 1.00 98.56 134 PHE A CA 1
ATOM 1033 C C . PHE A 1 134 ? -3.118 9.028 -9.076 1.00 98.56 134 PHE A C 1
ATOM 1035 O O . PHE A 1 134 ? -4.211 9.355 -8.616 1.00 98.56 134 PHE A O 1
ATOM 1042 N N . ARG A 1 135 ? -1.970 9.398 -8.490 1.00 98.44 135 ARG A N 1
ATOM 1043 C CA . ARG A 1 135 ? -1.913 10.213 -7.268 1.00 98.44 135 ARG A CA 1
ATOM 1044 C C . ARG A 1 135 ? -2.651 11.543 -7.420 1.00 98.44 135 ARG A C 1
ATOM 1046 O O . ARG A 1 135 ? -3.326 11.964 -6.480 1.00 98.44 135 ARG A O 1
ATOM 1053 N N . GLN A 1 136 ? -2.514 12.215 -8.562 1.00 98.38 136 GLN A N 1
ATOM 1054 C CA . GLN A 1 136 ? -3.212 13.472 -8.812 1.00 98.38 136 GLN A CA 1
ATOM 1055 C C . GLN A 1 136 ? -4.727 13.261 -8.888 1.00 98.38 136 GLN A C 1
ATOM 1057 O O . GLN A 1 136 ? -5.460 13.959 -8.196 1.00 98.38 136 GLN A O 1
ATOM 1062 N N . LYS A 1 137 ? -5.194 12.227 -9.596 1.00 97.56 137 LYS A N 1
ATOM 1063 C CA . LYS A 1 137 ? -6.621 11.874 -9.640 1.00 97.56 137 LYS A CA 1
ATOM 1064 C C . LYS A 1 137 ? -7.196 11.618 -8.242 1.00 97.56 137 LYS A C 1
ATOM 1066 O O . LYS A 1 137 ? -8.300 12.065 -7.935 1.00 97.56 137 LYS A O 1
ATOM 1071 N N . LEU A 1 138 ? -6.440 10.935 -7.377 1.00 98.12 138 LEU A N 1
ATOM 1072 C CA . LEU A 1 138 ? -6.826 10.721 -5.978 1.00 98.12 138 LEU A CA 1
ATOM 1073 C C . LEU A 1 138 ? -6.930 12.040 -5.197 1.00 98.12 138 LEU A C 1
ATOM 1075 O O . LEU A 1 138 ? -7.870 12.220 -4.424 1.00 98.12 138 LEU A O 1
ATOM 1079 N N . ARG A 1 139 ? -5.995 12.977 -5.401 1.00 98.25 139 ARG A N 1
ATOM 1080 C CA . ARG A 1 139 ? -6.046 14.315 -4.784 1.00 98.25 139 ARG A CA 1
ATOM 1081 C C . ARG A 1 139 ? -7.256 15.114 -5.244 1.00 98.25 139 ARG A C 1
ATOM 1083 O O . ARG A 1 139 ? -7.872 15.771 -4.413 1.00 98.25 139 ARG A O 1
ATOM 1090 N N . ASP A 1 140 ? -7.595 15.030 -6.525 1.00 97.56 140 ASP A N 1
ATOM 1091 C CA . ASP A 1 140 ? -8.720 15.765 -7.102 1.00 97.56 140 ASP A CA 1
ATOM 1092 C C . ASP A 1 140 ? -10.063 15.258 -6.553 1.00 97.56 140 ASP A C 1
ATOM 1094 O O . ASP A 1 140 ? -10.953 16.057 -6.268 1.00 97.56 140 ASP A O 1
ATOM 1098 N N . MET A 1 141 ? -10.211 13.943 -6.335 1.00 95.50 141 MET A N 1
ATOM 1099 C CA . MET A 1 141 ? -11.435 13.388 -5.740 1.00 95.50 141 MET A CA 1
ATOM 1100 C C . MET A 1 141 ? -11.533 13.602 -4.223 1.00 95.50 141 MET A C 1
ATOM 1102 O O . MET A 1 141 ? -12.648 13.733 -3.714 1.00 95.50 141 MET A O 1
ATOM 1106 N N . LEU A 1 142 ? -10.399 13.652 -3.506 1.00 96.75 142 LEU A N 1
ATOM 1107 C CA . LEU A 1 142 ? -10.327 13.623 -2.038 1.00 96.75 142 LEU A CA 1
ATOM 1108 C C . LEU A 1 142 ? -11.292 14.589 -1.320 1.00 96.75 142 LEU A C 1
ATOM 1110 O O . LEU A 1 142 ? -11.954 14.132 -0.388 1.00 96.75 142 LEU A O 1
ATOM 1114 N N . PRO A 1 143 ? -11.450 15.868 -1.729 1.00 96.69 143 PRO A N 1
ATOM 1115 C CA . PRO A 1 143 ? -12.334 16.813 -1.038 1.00 96.69 143 PRO A CA 1
ATOM 1116 C C . PRO A 1 143 ? -13.818 16.417 -1.039 1.00 96.69 143 PRO A C 1
ATOM 1118 O O . PRO A 1 143 ? -14.582 16.917 -0.220 1.00 96.69 143 PRO A O 1
ATOM 1121 N N . SER A 1 144 ? -14.233 15.546 -1.964 1.00 95.12 144 SER A N 1
ATOM 1122 C CA . SER A 1 144 ? -15.624 15.095 -2.119 1.00 95.12 144 SER A CA 1
ATOM 1123 C C . SER A 1 144 ? -15.920 13.746 -1.452 1.00 95.12 144 SER A C 1
ATOM 1125 O O . SER A 1 144 ? -17.069 13.295 -1.446 1.00 95.12 144 SER A O 1
ATOM 1127 N N . LEU A 1 145 ? -14.894 13.076 -0.917 1.00 95.75 145 LEU A N 1
ATOM 1128 C CA . LEU A 1 145 ? -15.017 11.727 -0.374 1.00 95.75 145 LEU A CA 1
ATOM 1129 C C . LEU A 1 145 ? -15.542 11.738 1.065 1.00 95.75 145 LEU A C 1
ATOM 1131 O O . LEU A 1 145 ? -15.236 12.618 1.865 1.00 95.75 145 LEU A O 1
ATOM 1135 N N . SER A 1 146 ? -16.315 10.706 1.400 1.00 93.12 146 SER A N 1
ATOM 1136 C CA . SER A 1 146 ? -16.802 10.481 2.763 1.00 93.12 146 SER A CA 1
ATOM 1137 C C . SER A 1 146 ? -15.680 9.968 3.666 1.00 93.12 146 SER A C 1
ATOM 1139 O O . SER A 1 146 ? -14.840 9.185 3.225 1.00 93.12 146 SER A O 1
ATOM 1141 N N . SER A 1 147 ? -15.701 10.334 4.947 1.00 91.19 147 SER A N 1
ATOM 1142 C CA . SER A 1 147 ? -14.854 9.709 5.972 1.00 91.19 147 SER A CA 1
ATOM 1143 C C . SER A 1 147 ? -15.369 8.339 6.430 1.00 91.19 147 SER A C 1
ATOM 1145 O O . SER A 1 147 ? -14.689 7.672 7.204 1.00 91.19 147 SER A O 1
ATOM 1147 N N . GLU A 1 148 ? -16.559 7.926 5.984 1.00 89.00 148 GLU A N 1
ATOM 1148 C CA . GLU A 1 148 ? -17.171 6.649 6.352 1.00 89.00 148 GLU A CA 1
ATOM 1149 C C . GLU A 1 148 ? -16.385 5.468 5.777 1.00 89.00 148 GLU A C 1
ATOM 1151 O O . GLU A 1 148 ? -16.283 5.294 4.559 1.00 89.00 148 GLU A O 1
ATOM 1156 N N . THR A 1 149 ? -15.852 4.636 6.667 1.00 87.44 149 THR A N 1
ATOM 1157 C CA . THR A 1 149 ? -15.101 3.429 6.313 1.00 87.44 149 THR A CA 1
ATOM 1158 C C . THR A 1 149 ? -15.905 2.155 6.535 1.00 87.44 149 THR A C 1
ATOM 1160 O O . THR A 1 149 ? -15.537 1.120 5.976 1.00 87.44 149 THR A O 1
ATOM 1163 N N . ALA A 1 150 ? -16.996 2.199 7.306 1.00 86.69 150 ALA A N 1
ATOM 1164 C CA . ALA A 1 150 ? -17.753 1.010 7.649 1.00 86.69 150 ALA A CA 1
ATOM 1165 C C . ALA A 1 150 ? -18.381 0.375 6.404 1.00 86.69 150 ALA A C 1
ATOM 1167 O O . ALA A 1 150 ? -18.991 1.031 5.560 1.00 86.69 150 ALA A O 1
ATOM 1168 N N . LEU A 1 151 ? -18.262 -0.949 6.325 1.00 84.12 151 LEU A N 1
ATOM 1169 C CA . LEU A 1 151 ? -18.885 -1.773 5.285 1.00 84.12 151 LEU A CA 1
ATOM 1170 C C . LEU A 1 151 ? -20.339 -2.139 5.624 1.00 84.12 151 LEU A C 1
ATOM 1172 O O . LEU A 1 151 ? -21.018 -2.800 4.845 1.00 84.12 151 LEU A O 1
ATOM 1176 N N . GLY A 1 152 ? -20.816 -1.712 6.795 1.00 88.88 152 GLY A N 1
ATOM 1177 C CA . GLY A 1 152 ? -22.117 -2.080 7.334 1.00 88.88 152 GLY A CA 1
ATOM 1178 C C . GLY A 1 152 ? -22.084 -3.361 8.168 1.00 88.88 152 GLY A C 1
ATOM 1179 O O . GLY A 1 152 ? -21.092 -4.090 8.241 1.00 88.88 152 GLY A O 1
ATOM 1180 N N . ARG A 1 153 ? -23.210 -3.611 8.838 1.00 90.62 153 ARG A N 1
ATOM 1181 C CA . ARG A 1 153 ? -23.376 -4.696 9.809 1.00 90.62 153 ARG A CA 1
ATOM 1182 C C . ARG A 1 153 ? -23.119 -6.075 9.208 1.00 90.62 153 ARG A C 1
ATOM 1184 O O . ARG A 1 153 ? -22.374 -6.856 9.789 1.00 90.62 153 ARG A O 1
ATOM 1191 N N . ASP A 1 154 ? -23.739 -6.375 8.072 1.00 90.62 154 ASP A N 1
ATOM 1192 C CA . ASP A 1 154 ? -23.733 -7.731 7.517 1.00 90.62 154 ASP A CA 1
ATOM 1193 C C . ASP A 1 154 ? -22.336 -8.142 7.044 1.00 90.62 154 ASP A C 1
ATOM 1195 O O . ASP A 1 154 ? -21.897 -9.259 7.318 1.00 90.62 154 ASP A O 1
ATOM 1199 N N . ALA A 1 155 ? -21.591 -7.210 6.438 1.00 87.50 155 ALA A N 1
ATOM 1200 C CA . ALA A 1 155 ? -20.189 -7.413 6.084 1.00 87.50 155 ALA A CA 1
ATOM 1201 C C . ALA A 1 155 ? -19.323 -7.672 7.329 1.00 87.50 155 ALA A C 1
ATOM 1203 O O . ALA A 1 155 ? -18.470 -8.560 7.319 1.00 87.50 155 ALA A O 1
ATOM 1204 N N . TYR A 1 156 ? -19.577 -6.953 8.428 1.00 89.38 156 TYR A N 1
ATOM 1205 C CA . TYR A 1 156 ? -18.859 -7.163 9.684 1.00 89.38 156 TYR A CA 1
ATOM 1206 C C . TYR A 1 156 ? -19.200 -8.511 10.341 1.00 89.38 156 TYR A C 1
ATOM 1208 O O . TYR A 1 156 ? -18.302 -9.225 10.780 1.00 89.38 156 TYR A O 1
ATOM 1216 N N . ILE A 1 157 ? -20.473 -8.926 10.339 1.00 91.81 157 ILE A N 1
ATOM 1217 C CA . ILE A 1 157 ? -20.890 -10.262 10.804 1.00 91.81 157 ILE A CA 1
ATOM 1218 C C . ILE A 1 157 ? -20.226 -11.355 9.966 1.00 91.81 157 ILE A C 1
ATOM 1220 O O . ILE A 1 157 ? -19.741 -12.348 10.514 1.00 91.81 157 ILE A O 1
ATOM 1224 N N . PHE A 1 158 ? -20.205 -11.183 8.643 1.00 88.88 158 PHE A N 1
ATOM 1225 C CA . PHE A 1 158 ? -19.549 -12.124 7.751 1.00 88.88 158 PHE A CA 1
ATOM 1226 C C . PHE A 1 158 ? -18.058 -12.236 8.084 1.00 88.88 158 PHE A C 1
ATOM 1228 O O . PHE A 1 158 ? -17.568 -13.355 8.227 1.00 88.88 158 PHE A O 1
ATOM 1235 N N . PHE A 1 159 ? -17.364 -11.104 8.249 1.00 87.69 159 PHE A N 1
ATOM 1236 C CA . PHE A 1 159 ? -15.955 -11.069 8.636 1.00 87.69 159 PHE A CA 1
ATOM 1237 C C . PHE A 1 159 ? -15.712 -11.817 9.950 1.00 87.69 159 PHE A C 1
ATOM 1239 O O . PHE A 1 159 ? -14.865 -12.707 9.989 1.00 87.69 159 PHE A O 1
ATOM 1246 N N . LEU A 1 160 ? -16.488 -11.526 10.999 1.00 90.81 160 LEU A N 1
ATOM 1247 C CA . LEU A 1 160 ? -16.332 -12.189 12.295 1.00 90.81 160 LEU A CA 1
ATOM 1248 C C . LEU A 1 160 ? -16.458 -13.709 12.166 1.00 90.81 160 LEU A C 1
ATOM 1250 O O . LEU A 1 160 ? -15.572 -14.430 12.609 1.00 90.81 160 LEU A O 1
ATOM 1254 N N . LYS A 1 161 ? -17.506 -14.196 11.498 1.00 90.25 161 LYS A N 1
ATOM 1255 C CA . LYS A 1 161 ? -17.793 -15.635 11.422 1.00 90.25 161 LYS A CA 1
ATOM 1256 C C . LYS A 1 161 ? -16.883 -16.399 10.467 1.00 90.25 161 LYS A C 1
ATOM 1258 O O . LYS A 1 161 ? -16.491 -17.518 10.776 1.00 90.25 161 LYS A O 1
ATOM 1263 N N . ASN A 1 162 ? -16.592 -15.828 9.301 1.00 85.50 162 ASN A N 1
ATOM 1264 C CA . ASN A 1 162 ? -15.974 -16.560 8.191 1.00 85.50 162 ASN A CA 1
ATOM 1265 C C . ASN A 1 162 ? -14.489 -16.241 8.009 1.00 85.50 162 ASN A C 1
ATOM 1267 O O . ASN A 1 162 ? -13.785 -17.040 7.402 1.00 85.50 162 ASN A O 1
ATOM 1271 N N . VAL A 1 163 ? -14.019 -15.096 8.512 1.00 86.12 163 VAL A N 1
ATOM 1272 C CA . VAL A 1 163 ? -12.613 -14.680 8.396 1.00 86.12 163 VAL A CA 1
ATOM 1273 C C . VAL A 1 163 ? -11.924 -14.763 9.754 1.00 86.12 163 VAL A C 1
ATOM 1275 O O . VAL A 1 163 ? -10.953 -15.494 9.903 1.00 86.12 163 VAL A O 1
ATOM 1278 N N . ALA A 1 164 ? -12.450 -14.076 10.770 1.00 88.12 164 ALA A N 1
ATOM 1279 C CA . ALA A 1 164 ? -11.869 -14.089 12.114 1.00 88.12 164 ALA A CA 1
ATOM 1280 C C . ALA A 1 164 ? -12.203 -15.364 12.913 1.00 88.12 164 ALA A C 1
ATO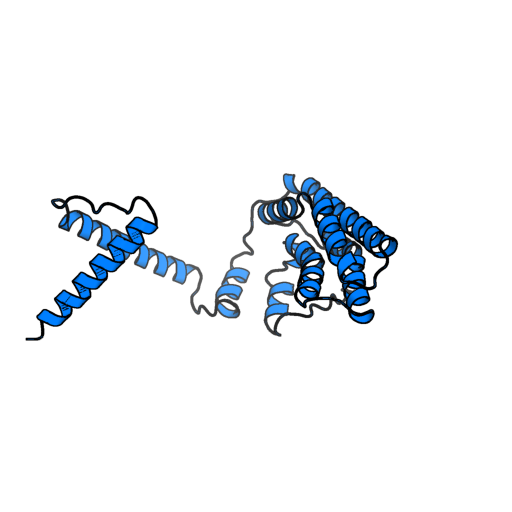M 1282 O O . ALA A 1 164 ? -11.624 -15.584 13.975 1.00 88.12 164 ALA A O 1
ATOM 1283 N N . LEU A 1 165 ? -13.134 -16.190 12.416 1.00 92.94 165 LEU A N 1
ATOM 1284 C CA . LEU A 1 165 ? -13.630 -17.414 13.063 1.00 92.94 165 LEU A CA 1
ATOM 1285 C C . LEU A 1 165 ? -14.144 -17.180 14.495 1.00 92.94 165 LEU A C 1
ATOM 1287 O O . LEU A 1 165 ? -14.067 -18.048 15.364 1.00 92.94 165 LEU A O 1
ATOM 1291 N N . ILE A 1 166 ? -14.694 -15.992 14.732 1.00 93.38 166 ILE A N 1
ATOM 1292 C CA . ILE A 1 166 ? -15.312 -15.583 15.986 1.00 93.38 166 ILE A CA 1
ATOM 1293 C C . ILE A 1 166 ? -16.803 -15.952 15.923 1.00 93.38 166 ILE A C 1
ATOM 1295 O O . ILE A 1 166 ? -17.534 -15.417 15.085 1.00 93.38 166 ILE A O 1
ATOM 1299 N N . PRO A 1 167 ? -17.294 -16.843 16.807 1.00 94.81 167 PRO A N 1
ATOM 1300 C CA . PRO A 1 167 ? -18.672 -17.333 16.753 1.00 94.81 167 PRO A CA 1
ATOM 1301 C C . PRO A 1 167 ? -19.698 -16.361 17.360 1.00 94.81 167 PRO A C 1
ATOM 1303 O O . PRO A 1 167 ? -20.881 -16.687 17.412 1.00 94.81 167 PRO A O 1
ATOM 1306 N N . TYR A 1 168 ? -19.262 -15.183 17.804 1.00 95.06 168 TYR A N 1
ATOM 1307 C CA . TYR A 1 168 ? -20.092 -14.177 18.459 1.00 95.06 168 TYR A CA 1
ATOM 1308 C C . TYR A 1 168 ? -20.533 -13.080 17.490 1.00 95.06 168 TYR A C 1
ATOM 1310 O O . TYR A 1 168 ? -19.809 -12.687 16.571 1.00 95.06 168 TYR A O 1
ATOM 1318 N N . SER A 1 169 ? -21.734 -12.565 17.717 1.00 94.69 169 SER A N 1
ATOM 1319 C CA . SER A 1 169 ? -22.247 -11.361 17.074 1.00 94.69 169 SER A CA 1
ATOM 1320 C C . SER A 1 169 ? -21.509 -10.100 17.549 1.00 94.69 169 SER A C 1
ATOM 1322 O O . SER A 1 169 ? -20.897 -10.096 18.622 1.00 94.69 169 SER A O 1
ATOM 1324 N N . PRO A 1 170 ? -21.587 -8.993 16.786 1.00 95.00 170 PRO A N 1
ATOM 1325 C CA . PRO A 1 170 ? -21.029 -7.712 17.210 1.00 95.00 170 PRO A CA 1
ATOM 1326 C C . PRO A 1 170 ? -21.545 -7.253 18.582 1.00 95.00 170 PRO A C 1
ATOM 1328 O O . PRO A 1 170 ? -20.771 -6.742 19.385 1.00 95.00 170 PRO A O 1
ATOM 1331 N N . GLU A 1 171 ? -22.828 -7.466 18.879 1.00 95.94 171 GLU A N 1
ATOM 1332 C CA . GLU A 1 171 ? -23.446 -7.088 20.157 1.00 95.94 171 GLU A CA 1
ATOM 1333 C C . GLU A 1 171 ? -22.911 -7.920 21.318 1.00 95.94 171 GLU A C 1
ATOM 1335 O O . GLU A 1 171 ? -22.609 -7.373 22.374 1.00 95.94 171 GLU A O 1
ATOM 1340 N N . GLU A 1 172 ? -22.762 -9.230 21.123 1.00 96.94 172 GLU A N 1
ATOM 1341 C CA . GLU A 1 172 ? -22.196 -10.115 22.143 1.00 96.94 172 GLU A CA 1
ATOM 1342 C C . GLU A 1 172 ? -20.740 -9.741 22.443 1.00 96.94 172 GLU A C 1
ATOM 1344 O O . GLU A 1 172 ? -20.347 -9.696 23.607 1.00 96.94 172 GLU A O 1
ATOM 1349 N N . LEU A 1 173 ? -19.952 -9.402 21.415 1.00 96.50 173 LEU A N 1
ATOM 1350 C CA . LEU A 1 173 ? -18.588 -8.893 21.593 1.00 96.50 173 LEU A CA 1
ATOM 1351 C C . LEU A 1 173 ? -18.556 -7.573 22.366 1.00 96.50 173 LEU A C 1
ATOM 1353 O O . LEU A 1 173 ? -17.707 -7.401 23.241 1.00 96.50 173 LEU A O 1
ATOM 1357 N N . LEU A 1 174 ? -19.479 -6.654 22.074 1.00 96.56 174 LEU A N 1
ATOM 1358 C CA . LEU A 1 174 ? -19.589 -5.390 22.803 1.00 96.56 174 LEU A CA 1
ATOM 1359 C C . LEU A 1 174 ? -19.955 -5.613 24.272 1.00 96.56 174 LEU A C 1
ATOM 1361 O O . LEU A 1 174 ? -19.368 -4.977 25.147 1.00 96.56 174 LEU A O 1
ATOM 1365 N N . GLU A 1 175 ? -20.887 -6.521 24.552 1.00 97.81 175 GLU A N 1
ATOM 1366 C CA . GLU A 1 175 ? -21.313 -6.821 25.917 1.00 97.81 175 GLU A CA 1
ATOM 1367 C C . GLU A 1 175 ? -20.196 -7.499 26.722 1.00 97.81 175 GLU A C 1
ATOM 1369 O O . GLU A 1 175 ? -19.868 -7.046 27.819 1.00 97.81 175 GLU A O 1
ATOM 1374 N N . MET A 1 176 ? -19.524 -8.503 26.148 1.00 97.19 176 MET A N 1
ATOM 1375 C CA . MET A 1 176 ? -18.344 -9.120 26.767 1.00 97.19 176 MET A CA 1
ATOM 1376 C C . MET A 1 176 ? -17.236 -8.091 27.020 1.00 97.19 176 MET A C 1
ATOM 1378 O O . MET A 1 176 ? -16.677 -8.034 28.116 1.00 97.19 176 MET A O 1
ATOM 1382 N N . GLY A 1 177 ? -16.957 -7.221 26.044 1.00 97.00 177 GLY A N 1
ATOM 1383 C CA . GLY A 1 177 ? -15.974 -6.149 26.193 1.00 97.00 177 GLY A CA 1
ATOM 1384 C C . GLY A 1 177 ? -16.328 -5.175 27.318 1.00 97.00 177 GLY A C 1
ATOM 1385 O O . GLY A 1 177 ? -15.457 -4.767 28.086 1.00 97.00 177 GLY A O 1
ATOM 1386 N N . ARG A 1 178 ? -17.612 -4.837 27.474 1.00 97.81 178 ARG A N 1
ATOM 1387 C CA . ARG A 1 178 ? -18.088 -3.958 28.548 1.00 97.81 178 ARG A CA 1
ATOM 1388 C C . ARG A 1 178 ? -17.955 -4.605 29.924 1.00 97.81 178 ARG A C 1
ATOM 1390 O O . ARG A 1 178 ? -17.577 -3.927 30.880 1.00 97.81 178 ARG A O 1
ATOM 1397 N N . GLN A 1 179 ? -18.242 -5.900 30.032 1.00 97.94 179 GLN A N 1
ATOM 1398 C CA . GLN A 1 179 ? -18.065 -6.650 31.275 1.00 97.94 179 GLN A CA 1
ATOM 1399 C C . GLN A 1 179 ? -16.592 -6.705 31.683 1.00 97.94 179 GLN A C 1
ATOM 1401 O O . GLN A 1 179 ? -16.262 -6.372 32.824 1.00 97.94 179 GLN A O 1
ATOM 1406 N N . GLU A 1 180 ? -15.699 -7.023 30.745 1.00 97.31 180 GLU A N 1
ATOM 1407 C CA . GLU A 1 180 ? -14.259 -7.062 31.008 1.00 97.31 180 GLU A CA 1
ATOM 1408 C C . GLU A 1 180 ? -13.687 -5.683 31.346 1.00 97.31 180 GLU A C 1
ATOM 1410 O O . GLU A 1 180 ? -12.870 -5.561 32.261 1.00 97.31 180 GLU A O 1
ATOM 1415 N N . TRP A 1 181 ? -14.176 -4.625 30.696 1.00 96.94 181 TRP A N 1
ATOM 1416 C CA . TRP A 1 181 ? -13.837 -3.251 31.059 1.00 96.94 181 TRP A CA 1
ATOM 1417 C C . TRP A 1 181 ? -14.243 -2.923 32.500 1.00 96.94 181 TRP A C 1
ATOM 1419 O O . TRP A 1 181 ? -13.419 -2.465 33.294 1.00 96.94 181 TRP A O 1
ATOM 1429 N N . ASN A 1 182 ? -15.499 -3.195 32.869 1.00 97.75 182 ASN A N 1
ATOM 1430 C CA . ASN A 1 182 ? -15.995 -2.938 34.222 1.00 97.75 182 ASN A CA 1
ATOM 1431 C C . ASN A 1 182 ? -15.194 -3.721 35.271 1.00 97.75 182 ASN A C 1
ATOM 1433 O O . ASN A 1 182 ? -14.861 -3.179 36.327 1.00 97.75 182 ASN A O 1
ATOM 1437 N N . ARG A 1 183 ? -14.845 -4.977 34.969 1.00 97.50 183 ARG A N 1
ATOM 1438 C CA . ARG A 1 183 ? -14.011 -5.821 35.830 1.00 97.50 183 ARG A CA 1
ATOM 1439 C C . ARG A 1 183 ? -12.612 -5.227 36.011 1.00 97.50 183 ARG A C 1
ATOM 1441 O O . ARG A 1 183 ? -12.138 -5.148 37.144 1.00 97.50 183 ARG A O 1
ATOM 1448 N N . ALA A 1 184 ? -11.969 -4.788 34.928 1.00 97.31 184 ALA A N 1
ATOM 1449 C CA . ALA A 1 184 ? -10.643 -4.174 34.973 1.00 97.31 184 ALA A CA 1
ATOM 1450 C C . ALA A 1 184 ? -10.637 -2.885 35.810 1.00 97.31 184 ALA A C 1
ATOM 1452 O O . ALA A 1 184 ? -9.801 -2.737 36.702 1.00 97.31 184 ALA A O 1
ATOM 1453 N N . VAL A 1 185 ? -11.616 -2.000 35.592 1.00 97.00 185 VAL A N 1
ATOM 1454 C CA . VAL A 1 185 ? -11.766 -0.749 36.354 1.00 97.00 185 VAL A CA 1
ATOM 1455 C C . VAL A 1 185 ? -12.022 -1.022 37.838 1.00 97.00 185 VAL A C 1
ATOM 1457 O O . VAL A 1 185 ? -11.431 -0.367 38.696 1.00 97.00 185 VAL A O 1
ATOM 1460 N N . ALA A 1 186 ? -12.868 -2.002 38.168 1.00 97.00 186 ALA A N 1
ATOM 1461 C CA . ALA A 1 186 ? -13.134 -2.366 39.558 1.00 97.00 186 ALA A CA 1
ATOM 1462 C C . ALA A 1 186 ? -11.872 -2.888 40.262 1.00 97.00 186 ALA A C 1
ATOM 1464 O O . ALA A 1 186 ? -11.560 -2.441 41.367 1.00 97.00 186 ALA A O 1
ATOM 1465 N N . PHE A 1 187 ? -11.115 -3.787 39.621 1.00 96.56 187 PHE A N 1
ATOM 1466 C CA . PHE A 1 187 ? -9.855 -4.283 40.179 1.00 96.56 187 PHE A CA 1
ATOM 1467 C C . PHE A 1 187 ? -8.829 -3.167 40.374 1.00 96.56 187 PHE A C 1
ATOM 1469 O O . PHE A 1 187 ? -8.214 -3.093 41.437 1.00 96.56 187 PHE A O 1
ATOM 1476 N N . GLU A 1 188 ? -8.688 -2.265 39.402 1.00 94.12 188 GLU A N 1
ATOM 1477 C CA . GLU A 1 188 ? -7.804 -1.107 39.535 1.00 94.12 188 GLU A CA 1
ATOM 1478 C C . GLU A 1 188 ? -8.221 -0.214 40.714 1.00 94.12 188 GLU A C 1
ATOM 1480 O O . GLU A 1 188 ? -7.378 0.199 41.512 1.00 94.12 188 GLU A O 1
ATOM 1485 N N . ALA A 1 189 ? -9.519 0.061 40.865 1.00 95.38 189 ALA A N 1
ATOM 1486 C CA . ALA A 1 189 ? -10.036 0.872 41.962 1.00 95.38 189 ALA A CA 1
ATOM 1487 C C . ALA A 1 189 ? -9.793 0.218 43.332 1.00 95.38 189 ALA A C 1
ATOM 1489 O O . ALA A 1 189 ? -9.377 0.900 44.276 1.00 95.38 189 ALA A O 1
ATOM 1490 N N . PHE A 1 190 ? -10.003 -1.097 43.451 1.00 95.69 190 PHE A N 1
ATOM 1491 C CA . PHE A 1 190 ? -9.718 -1.829 44.685 1.00 95.69 190 PHE A CA 1
ATOM 1492 C C . PHE A 1 190 ? -8.231 -1.818 45.027 1.00 95.69 190 PHE A C 1
ATOM 1494 O O . PHE A 1 190 ? -7.885 -1.540 46.175 1.00 95.69 190 PHE A O 1
ATOM 1501 N N . GLU A 1 191 ? -7.352 -2.043 44.050 1.00 92.44 191 GLU A N 1
ATOM 1502 C CA . GLU A 1 191 ? -5.905 -2.007 44.270 1.00 92.44 191 GLU A CA 1
ATOM 1503 C C . GLU A 1 191 ? -5.409 -0.599 44.616 1.00 92.44 191 GLU A C 1
ATOM 1505 O O . GLU A 1 191 ? -4.622 -0.438 45.551 1.00 92.44 191 GLU A O 1
ATOM 1510 N N . LYS A 1 192 ? -5.926 0.450 43.965 1.00 90.94 192 LYS A N 1
ATOM 1511 C CA . LYS A 1 192 ? -5.639 1.844 44.345 1.00 90.94 192 LYS A CA 1
ATOM 1512 C C . LYS A 1 192 ? -6.074 2.143 45.777 1.00 90.94 192 LYS A C 1
ATOM 1514 O O . LYS A 1 192 ? -5.320 2.753 46.531 1.00 90.94 192 LYS A O 1
ATOM 1519 N N . ASN A 1 193 ? -7.263 1.698 46.183 1.00 94.19 193 ASN A N 1
ATOM 1520 C CA . ASN A 1 193 ? -7.746 1.915 47.547 1.00 94.19 193 ASN A CA 1
ATOM 1521 C C . ASN A 1 193 ? -6.962 1.096 48.588 1.00 94.19 193 ASN A C 1
ATOM 1523 O O . ASN A 1 193 ? -6.663 1.609 49.666 1.00 94.19 193 ASN A O 1
ATOM 1527 N N . ARG A 1 194 ? -6.594 -0.152 48.276 1.00 93.69 194 ARG A N 1
ATOM 1528 C CA . ARG A 1 194 ? -5.744 -0.998 49.129 1.00 93.69 194 ARG A CA 1
ATOM 1529 C C . ARG A 1 194 ? -4.370 -0.366 49.344 1.00 93.69 194 ARG A C 1
ATOM 1531 O O . ARG A 1 194 ? -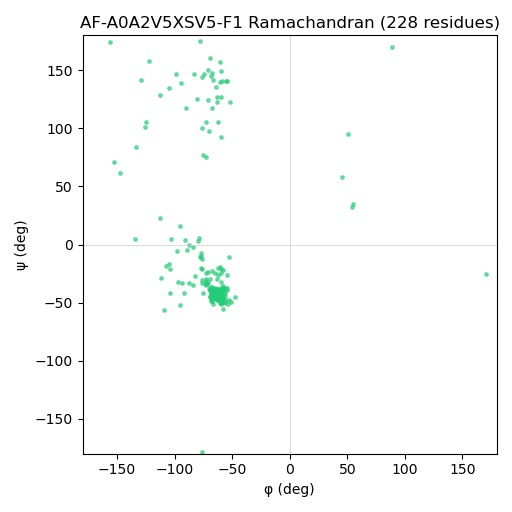3.880 -0.332 50.470 1.00 93.69 194 ARG A O 1
ATOM 1538 N N . ASN A 1 195 ? -3.788 0.181 48.280 1.00 92.31 195 ASN A N 1
ATOM 1539 C CA . ASN A 1 195 ? -2.444 0.753 48.274 1.00 92.31 195 ASN A CA 1
ATOM 1540 C C . ASN A 1 195 ? -2.431 2.275 48.498 1.00 92.31 195 ASN A C 1
ATOM 1542 O O . ASN A 1 195 ? -1.407 2.911 48.280 1.00 92.31 195 ASN A O 1
ATOM 1546 N N . LYS A 1 196 ? -3.527 2.878 48.982 1.00 91.94 196 LYS A N 1
ATOM 1547 C CA . LYS A 1 196 ? -3.653 4.340 49.164 1.00 91.94 196 LYS A CA 1
ATOM 1548 C C . LYS A 1 196 ? -2.600 4.973 50.083 1.00 91.94 196 LYS A C 1
ATOM 1550 O O . LYS A 1 196 ? -2.362 6.171 50.003 1.00 91.94 196 LYS A O 1
ATOM 1555 N N . ASN A 1 197 ? -1.994 4.169 50.957 1.00 94.25 197 ASN A N 1
ATOM 1556 C CA . ASN A 1 197 ? -0.952 4.592 51.895 1.00 94.25 197 ASN A CA 1
ATOM 1557 C C . ASN A 1 197 ? 0.459 4.171 51.446 1.00 94.25 197 ASN A C 1
ATOM 1559 O O . ASN A 1 197 ? 1.416 4.348 52.197 1.00 94.25 197 ASN A O 1
ATOM 1563 N N . VAL A 1 198 ? 0.593 3.578 50.259 1.00 92.25 198 VAL A N 1
ATOM 1564 C CA . VAL A 1 198 ? 1.872 3.165 49.678 1.00 92.25 198 VAL A CA 1
ATOM 1565 C C . VAL A 1 198 ? 2.229 4.160 48.570 1.00 92.25 198 VAL A C 1
ATOM 1567 O O . VAL A 1 198 ? 1.355 4.514 47.776 1.00 92.25 198 VAL A O 1
ATOM 1570 N N . PRO A 1 199 ? 3.484 4.639 48.489 1.00 88.50 199 PRO A N 1
ATOM 1571 C CA . PRO A 1 199 ? 3.911 5.495 47.390 1.00 88.50 199 PRO A CA 1
ATOM 1572 C C . PRO A 1 199 ? 3.634 4.845 46.023 1.00 88.50 199 PRO A C 1
ATOM 1574 O O . PRO A 1 199 ? 3.842 3.636 45.881 1.00 88.50 199 PRO A O 1
ATOM 1577 N N . PRO A 1 200 ? 3.201 5.616 45.006 1.00 83.00 200 PRO A N 1
ATOM 1578 C CA . PRO A 1 200 ? 3.011 5.092 43.660 1.00 83.00 200 PRO A CA 1
ATOM 1579 C C . PRO A 1 200 ? 4.288 4.440 43.128 1.00 83.00 200 PRO A C 1
ATOM 1581 O O . PRO A 1 200 ? 5.391 4.957 43.322 1.00 83.00 200 PRO A O 1
ATOM 1584 N N . LEU A 1 201 ? 4.136 3.323 42.417 1.00 82.00 201 LEU A N 1
ATOM 1585 C CA . LEU A 1 201 ? 5.255 2.704 41.717 1.00 82.00 201 LEU A CA 1
ATOM 1586 C C . LEU A 1 201 ? 5.763 3.662 40.638 1.00 82.00 201 LEU A C 1
ATOM 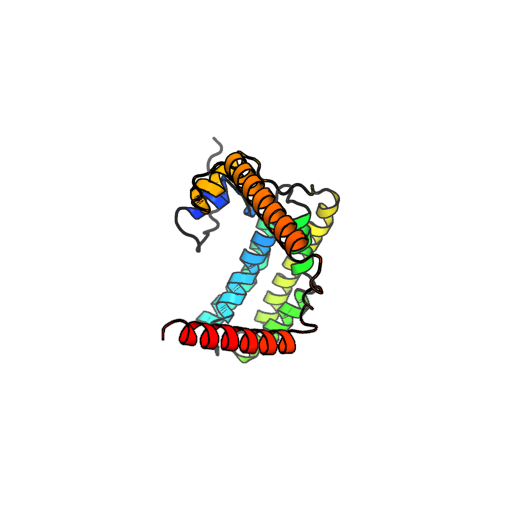1588 O O . LEU A 1 201 ? 4.995 4.126 39.794 1.00 82.00 201 LEU A O 1
ATOM 1592 N N . LYS A 1 202 ? 7.066 3.948 40.664 1.00 82.81 202 LYS A N 1
ATOM 1593 C CA . LYS A 1 202 ? 7.709 4.750 39.628 1.00 82.81 202 LYS A CA 1
ATOM 1594 C C . LYS A 1 202 ? 7.768 3.929 38.336 1.00 82.81 202 LYS A C 1
ATOM 1596 O O . LYS A 1 202 ? 8.305 2.822 38.335 1.00 82.81 202 LYS A O 1
ATOM 1601 N N . THR A 1 203 ? 7.222 4.463 37.248 1.00 83.44 203 THR A N 1
ATOM 1602 C CA . THR A 1 203 ? 7.446 3.914 35.905 1.00 83.44 203 THR A CA 1
ATOM 1603 C C . THR A 1 203 ? 8.896 4.143 35.496 1.00 83.44 203 THR A C 1
ATOM 1605 O O . THR A 1 203 ? 9.480 5.164 35.855 1.00 83.44 203 THR A O 1
ATOM 1608 N N . ALA A 1 204 ? 9.485 3.204 34.759 1.00 85.31 204 ALA A N 1
ATOM 1609 C CA . ALA A 1 204 ? 10.846 3.368 34.264 1.00 85.31 204 ALA A CA 1
ATOM 1610 C C . ALA A 1 204 ? 10.952 4.594 33.342 1.00 85.31 204 ALA A C 1
ATOM 1612 O O . ALA A 1 204 ? 10.062 4.838 32.527 1.00 85.31 204 ALA A O 1
ATOM 1613 N N . ASP A 1 205 ? 12.045 5.346 33.474 1.00 87.50 205 ASP A N 1
ATOM 1614 C CA . ASP A 1 205 ? 12.267 6.574 32.703 1.00 87.50 205 ASP A CA 1
ATOM 1615 C C . ASP A 1 205 ? 12.685 6.266 31.247 1.00 87.50 205 ASP A C 1
ATOM 1617 O O . ASP A 1 205 ? 12.529 7.101 30.357 1.00 87.50 205 ASP A O 1
ATOM 1621 N N . ASN A 1 206 ? 13.207 5.061 30.989 1.00 92.12 206 ASN A N 1
ATOM 1622 C CA . ASN A 1 206 ? 13.593 4.560 29.670 1.00 92.12 206 ASN A CA 1
ATOM 1623 C C . ASN A 1 206 ? 13.582 3.014 29.635 1.00 92.12 206 ASN A C 1
ATOM 1625 O O . ASN A 1 206 ? 13.371 2.347 30.651 1.00 92.12 206 ASN A O 1
ATOM 1629 N N . ILE A 1 207 ? 13.799 2.451 28.443 1.00 89.12 207 ILE A N 1
ATOM 1630 C CA . ILE A 1 207 ? 13.754 1.001 28.190 1.00 89.12 207 ILE A CA 1
ATOM 1631 C C . ILE A 1 207 ? 14.872 0.252 28.927 1.00 89.12 207 ILE A C 1
ATOM 1633 O O . ILE A 1 207 ? 14.610 -0.807 29.495 1.00 89.12 207 ILE A O 1
ATOM 1637 N N . ASP A 1 208 ? 16.092 0.788 28.960 1.00 92.69 208 ASP A N 1
ATOM 1638 C CA . ASP A 1 208 ? 17.239 0.110 29.576 1.00 92.69 208 ASP A CA 1
ATOM 1639 C C . ASP A 1 208 ? 17.051 -0.040 31.094 1.00 92.69 208 ASP A C 1
ATOM 1641 O O . ASP A 1 208 ? 17.280 -1.115 31.660 1.00 92.69 208 ASP A O 1
ATOM 1645 N N . ASP A 1 209 ? 16.541 1.008 31.745 1.00 87.56 209 ASP A N 1
ATOM 1646 C CA . ASP A 1 209 ? 16.188 0.987 33.165 1.00 87.56 209 ASP A CA 1
ATOM 1647 C C . ASP A 1 209 ? 15.039 0.010 33.449 1.00 87.56 209 ASP A C 1
ATOM 1649 O O . ASP A 1 209 ? 15.078 -0.717 34.445 1.00 87.56 209 ASP A O 1
ATOM 1653 N N . TRP A 1 210 ? 14.044 -0.067 32.556 1.00 88.50 210 TRP A N 1
ATOM 1654 C CA . TRP A 1 210 ? 12.942 -1.026 32.675 1.00 88.50 210 TRP A CA 1
ATOM 1655 C C . TRP A 1 210 ? 13.425 -2.477 32.595 1.00 88.50 210 TRP A C 1
ATOM 1657 O O . TRP A 1 210 ? 13.021 -3.303 33.418 1.00 88.50 210 TRP A O 1
ATOM 1667 N N . ILE A 1 211 ? 14.306 -2.792 31.637 1.00 90.44 211 ILE A N 1
ATOM 1668 C CA . ILE A 1 211 ? 14.870 -4.140 31.458 1.00 90.44 211 ILE A CA 1
ATOM 1669 C C . ILE A 1 211 ? 15.628 -4.558 32.721 1.00 90.44 211 ILE A C 1
ATOM 1671 O O . ILE A 1 211 ? 15.430 -5.661 33.237 1.00 90.44 211 ILE A O 1
ATOM 1675 N N . LYS A 1 212 ? 16.471 -3.665 33.249 1.00 88.19 212 LYS A N 1
ATOM 1676 C CA . LYS A 1 212 ? 17.281 -3.934 34.441 1.00 88.19 212 LYS A CA 1
ATOM 1677 C C . LYS A 1 212 ? 16.423 -4.148 35.691 1.00 88.19 212 LYS A C 1
ATOM 1679 O O . LYS A 1 212 ? 16.668 -5.093 36.441 1.00 88.19 212 LYS A O 1
ATOM 1684 N N . ASP A 1 213 ? 15.427 -3.292 35.910 1.00 86.25 213 ASP A N 1
ATOM 1685 C CA . ASP A 1 213 ? 14.521 -3.377 37.061 1.00 86.25 213 ASP A CA 1
ATOM 1686 C C . ASP A 1 213 ? 13.629 -4.628 36.995 1.00 86.25 213 ASP A C 1
ATOM 1688 O O . ASP A 1 213 ? 13.474 -5.345 37.986 1.00 86.25 213 ASP A O 1
ATOM 1692 N N . THR A 1 214 ? 13.117 -4.962 35.808 1.00 87.25 214 THR A N 1
ATOM 1693 C CA . THR A 1 214 ? 12.309 -6.171 35.587 1.00 87.25 214 THR A CA 1
ATOM 1694 C C . THR A 1 214 ? 13.121 -7.435 35.860 1.00 87.25 214 THR A C 1
ATOM 1696 O O . THR A 1 214 ? 12.681 -8.282 36.636 1.00 87.25 214 THR A O 1
ATOM 1699 N N . ALA A 1 215 ? 14.344 -7.537 35.329 1.00 89.94 215 ALA A N 1
ATOM 1700 C CA . ALA A 1 215 ? 15.216 -8.688 35.572 1.00 89.94 215 ALA A CA 1
ATOM 1701 C C . ALA A 1 215 ? 15.546 -8.876 37.067 1.00 89.94 215 ALA A C 1
ATOM 1703 O O . ALA A 1 215 ? 15.582 -10.006 37.567 1.00 89.94 215 ALA A O 1
ATOM 1704 N N . ALA A 1 216 ? 15.757 -7.778 37.802 1.00 87.31 216 ALA A N 1
ATOM 1705 C CA . ALA A 1 216 ? 16.000 -7.814 39.243 1.00 87.31 216 ALA A CA 1
ATOM 1706 C C . ALA A 1 216 ? 14.762 -8.285 40.031 1.00 87.31 216 ALA A C 1
ATOM 1708 O O . ALA A 1 216 ? 14.879 -9.145 40.911 1.00 87.31 216 ALA A O 1
ATOM 1709 N N . LYS A 1 217 ? 13.573 -7.775 39.686 1.00 86.50 217 LYS A N 1
ATOM 1710 C CA . LYS A 1 217 ? 12.294 -8.180 40.293 1.00 86.50 217 LYS A CA 1
ATOM 1711 C C . LYS A 1 217 ? 11.961 -9.644 40.004 1.00 86.50 217 LYS A C 1
ATOM 1713 O O . LYS A 1 217 ? 11.589 -10.378 40.917 1.00 86.50 217 LYS A O 1
ATOM 1718 N N . GLU A 1 218 ? 12.168 -10.110 38.775 1.00 87.56 218 GLU A N 1
ATOM 1719 C CA . GLU A 1 218 ? 11.997 -11.521 38.409 1.00 87.56 218 GLU A CA 1
ATOM 1720 C C . GLU A 1 218 ? 12.936 -12.442 39.196 1.00 87.56 218 GLU A C 1
ATOM 1722 O O . GLU A 1 218 ? 12.523 -13.501 39.675 1.00 87.56 218 GLU A O 1
ATOM 1727 N N . ALA A 1 219 ? 14.202 -12.048 39.375 1.00 88.94 219 ALA A N 1
ATOM 1728 C CA . ALA A 1 219 ? 15.147 -12.801 40.195 1.00 88.94 219 ALA A CA 1
ATOM 1729 C C . ALA A 1 219 ? 14.701 -12.880 41.667 1.00 88.94 219 ALA A C 1
ATOM 1731 O O . ALA A 1 219 ? 14.776 -13.953 42.266 1.00 88.94 219 ALA A O 1
ATOM 1732 N N . GLN A 1 220 ? 14.177 -11.789 42.235 1.00 85.69 220 GLN A N 1
ATOM 1733 C CA . GLN A 1 220 ? 13.610 -11.790 43.589 1.00 85.69 220 GLN A CA 1
ATOM 1734 C C . GLN A 1 220 ? 12.392 -12.713 43.720 1.00 85.69 220 GLN A C 1
ATOM 1736 O O . GLN A 1 220 ? 12.292 -13.452 44.702 1.00 85.69 220 GLN A O 1
ATOM 1741 N N . ILE A 1 221 ? 11.491 -12.724 42.733 1.00 85.31 221 ILE A N 1
ATOM 1742 C CA . ILE A 1 221 ? 10.329 -13.626 42.721 1.00 85.31 221 ILE A CA 1
ATOM 1743 C C . ILE A 1 221 ? 10.791 -15.088 42.659 1.00 85.31 221 ILE A C 1
ATOM 1745 O O . ILE A 1 221 ? 10.347 -15.908 43.464 1.00 85.31 221 ILE A O 1
ATOM 1749 N N . ARG A 1 222 ? 11.741 -15.428 41.775 1.00 84.69 222 ARG A N 1
ATOM 1750 C CA . ARG A 1 222 ? 12.289 -16.795 41.691 1.00 84.69 222 ARG A CA 1
ATOM 1751 C C . ARG A 1 222 ? 12.918 -17.248 43.007 1.00 84.69 222 ARG A C 1
ATOM 1753 O O . ARG A 1 222 ? 12.623 -18.343 43.475 1.00 84.69 222 ARG A O 1
ATOM 1760 N N . ASN A 1 223 ? 13.728 -16.397 43.630 1.00 84.62 223 ASN A N 1
ATOM 1761 C CA . ASN A 1 223 ? 14.433 -16.745 44.865 1.00 84.62 223 ASN A CA 1
ATOM 1762 C C . ASN A 1 223 ? 13.493 -16.845 46.080 1.00 84.62 223 ASN A C 1
ATOM 1764 O O . ASN A 1 223 ? 13.711 -17.683 46.949 1.00 84.62 223 ASN A O 1
ATOM 1768 N N . SER A 1 224 ? 12.432 -16.034 46.139 1.00 77.44 224 SER A N 1
ATOM 1769 C CA . SER A 1 224 ? 11.422 -16.116 47.210 1.00 77.44 224 SER A CA 1
ATOM 1770 C C . SER A 1 224 ? 10.516 -17.345 47.083 1.00 77.44 224 SER A C 1
ATOM 1772 O O . SER A 1 224 ? 10.136 -17.917 48.102 1.00 77.44 224 SER A O 1
ATOM 1774 N N . SER A 1 225 ? 10.254 -17.801 45.854 1.00 62.12 225 SER A N 1
ATOM 1775 C CA . SER A 1 225 ? 9.462 -19.008 45.567 1.00 62.12 225 SER A CA 1
ATOM 1776 C C . SER A 1 225 ? 10.169 -20.308 45.982 1.00 62.12 225 SER A C 1
ATOM 1778 O O . SER A 1 225 ? 9.515 -21.285 46.334 1.00 62.12 225 SER A O 1
ATOM 1780 N N . VAL A 1 226 ? 11.507 -20.334 45.966 1.00 59.62 226 VAL A N 1
ATOM 1781 C CA . VAL A 1 226 ? 12.300 -21.514 46.364 1.00 59.62 226 VAL A CA 1
ATOM 1782 C C . VAL A 1 226 ? 12.339 -21.682 47.891 1.00 59.62 226 VAL A C 1
ATOM 1784 O O . VAL A 1 226 ? 12.298 -22.806 48.384 1.00 59.62 226 VAL A O 1
ATOM 1787 N N . SER A 1 227 ? 12.327 -20.586 48.656 1.00 54.31 227 SER A N 1
ATOM 1788 C CA . SER A 1 227 ? 12.418 -20.619 50.127 1.00 54.31 227 SER A CA 1
ATOM 1789 C C . SER A 1 227 ? 11.126 -21.015 50.855 1.00 54.31 227 SER A C 1
ATOM 1791 O O . SER A 1 227 ? 11.168 -21.230 52.060 1.00 54.31 227 SER A O 1
ATOM 1793 N N . THR A 1 228 ? 9.976 -21.110 50.177 1.00 52.41 228 THR A N 1
ATOM 1794 C CA . THR A 1 228 ? 8.691 -21.488 50.814 1.00 52.41 228 THR A CA 1
ATOM 1795 C C . THR A 1 228 ? 8.415 -23.001 50.795 1.00 52.41 228 THR A C 1
ATOM 1797 O O . THR A 1 228 ? 7.356 -23.432 51.239 1.00 52.41 228 THR A O 1
ATOM 1800 N N . THR A 1 229 ? 9.355 -23.813 50.292 1.00 51.00 229 THR A N 1
ATOM 1801 C CA . THR A 1 229 ? 9.207 -25.280 50.157 1.00 51.00 229 THR A CA 1
ATOM 1802 C C . THR A 1 229 ? 10.147 -26.065 51.089 1.00 51.00 229 THR A C 1
ATOM 1804 O O . THR A 1 229 ? 10.488 -27.208 50.796 1.00 51.00 229 THR A O 1
ATOM 1807 N N . SER A 1 230 ? 10.620 -25.466 52.188 1.00 39.28 230 SER A N 1
ATOM 1808 C CA . SER A 1 230 ? 11.476 -26.125 53.196 1.00 39.28 230 SER A CA 1
ATOM 1809 C C . SER A 1 230 ? 10.870 -26.059 54.589 1.00 39.28 230 SER A C 1
ATOM 1811 O O . SER A 1 230 ? 10.302 -24.996 54.921 1.00 39.28 230 SER A O 1
#

Foldseek 3Di:
DDDDDPPPPPPPDDDPQVVCLCVPLNVCLAAALVVLVCQQVVQLVVLPVDDFLDDQVSLVVSLVSLLCLLVSLVSSLVRHDQHALVRLVVLLVVLPPVLVVLVVVLVVNVVRYPDDSVSSVVSSVSNNVSSVVSSVSSVVCNVVHHNDPDSDQVSVQCCCCPPVVNPDGPVRVVVVVVVVVVVVVVVVVVVCVVCVVPDDDDDDPDDVSVVVVVVVVVVVVVVVVVVVPD

Mean predicted align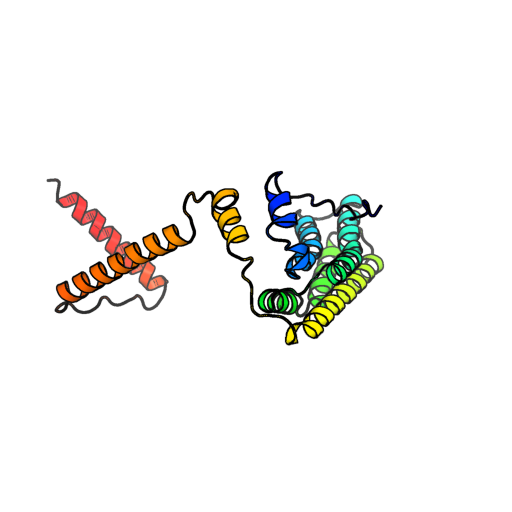ed error: 10.09 Å

pLDDT: mean 87.49, std 18.04, range [28.94, 98.81]

Secondary structure (DSSP, 8-state):
-----------TTS-TTHHHIIIIIS-HHHH-HHHHHHHHHHHHHHHTTS-S---HHHHHHHHHHHHHHHHHHHHHHHH--S--HHHHHHHHHHTTTHHHHHHHHHHHHTTT-SS-HHHHHHHHHHHHHHHHHHHHHHHHHGGG--------HHHHHHIIIIIS---S-HHHHHHHHHHHHHHHHHHHHHHHHHTTTSPPPPPPSSHHHHHHHHHHHHHHHHHHHHTT--

Radius of gyration: 26.91 Å; Cα contacts (8 Å, |Δi|>4): 173; chains: 1; bounding box: 53×43×76 Å

Solvent-accessible surface area (backbone atoms only — not comparable to full-atom values): 13132 Å² total; per-residue (Å²): 142,87,77,86,81,78,76,80,74,78,77,84,83,67,58,94,69,51,58,56,41,44,62,76,62,49,41,40,70,29,37,28,61,46,49,46,53,43,74,36,49,46,60,43,52,58,64,61,70,56,80,70,73,40,51,66,68,57,32,49,50,49,48,51,44,43,59,44,30,39,62,49,45,52,50,36,68,70,47,48,55,85,33,26,28,65,46,42,50,50,34,44,56,68,54,52,72,44,52,67,52,49,51,53,49,48,62,59,45,58,80,33,36,68,62,52,70,70,60,52,51,54,37,48,51,51,30,32,51,36,51,52,50,50,36,49,54,47,60,71,50,41,88,77,36,50,80,68,73,81,79,50,67,67,42,49,51,46,40,30,49,76,68,71,65,38,94,59,51,72,65,56,51,51,50,54,50,49,51,52,49,54,52,50,52,49,53,52,50,51,50,49,62,74,40,67,89,50,82,80,83,81,74,65,92,47,71,69,58,38,53,54,51,49,54,52,51,52,52,50,52,55,58,56,63,62,66,74,78,115